Protein AF-A0AAV4G0U5-F1 (afdb_monomer_lite)

Radius of gyration: 27.51 Å; chains: 1; bounding box: 53×71×84 Å

Structure (mmCIF, N/CA/C/O backbone):
data_AF-A0AAV4G0U5-F1
#
_entry.id   AF-A0AAV4G0U5-F1
#
loop_
_atom_site.group_PDB
_atom_site.id
_atom_site.type_symbol
_atom_site.label_atom_id
_atom_site.label_alt_id
_atom_site.label_comp_id
_atom_site.label_asym_id
_atom_site.label_entity_id
_atom_site.label_seq_id
_atom_site.pdbx_PDB_ins_code
_atom_site.Cartn_x
_atom_site.Cartn_y
_atom_site.Cartn_z
_atom_site.occupancy
_atom_site.B_iso_or_equiv
_atom_site.auth_seq_id
_atom_site.auth_comp_id
_atom_site.auth_asym_id
_atom_site.auth_atom_id
_atom_site.pdbx_PDB_model_num
ATOM 1 N N . MET A 1 1 ? -11.265 5.517 -1.553 1.00 42.81 1 MET A N 1
ATOM 2 C CA . MET A 1 1 ? -10.271 5.083 -0.559 1.00 42.81 1 MET A CA 1
ATOM 3 C C . MET A 1 1 ? -9.958 3.634 -0.878 1.00 42.81 1 MET A C 1
ATOM 5 O O . MET A 1 1 ? -10.904 2.900 -1.140 1.00 42.81 1 MET A O 1
ATOM 9 N N . SER A 1 2 ? -8.689 3.266 -1.024 1.00 31.44 2 SER A N 1
ATOM 10 C CA . SER A 1 2 ? -8.289 1.910 -1.416 1.00 31.44 2 SER A CA 1
ATOM 11 C C . SER A 1 2 ? -7.255 1.385 -0.440 1.00 31.44 2 SER A C 1
ATOM 13 O O . SER A 1 2 ? -6.374 2.123 -0.008 1.00 31.44 2 SER A O 1
ATOM 15 N N . THR A 1 3 ? -7.351 0.108 -0.119 1.00 34.09 3 THR A N 1
ATOM 16 C CA . THR A 1 3 ? -6.258 -0.637 0.492 1.00 34.09 3 THR A CA 1
ATOM 17 C C . THR A 1 3 ? -5.399 -1.199 -0.643 1.00 34.09 3 THR A C 1
ATOM 19 O O . THR A 1 3 ? -5.941 -1.649 -1.656 1.00 34.09 3 THR A O 1
ATOM 22 N N . ALA A 1 4 ? -4.076 -1.091 -0.535 1.00 35.78 4 ALA A N 1
ATOM 23 C CA . ALA A 1 4 ? -3.143 -1.605 -1.532 1.00 35.78 4 ALA A CA 1
ATOM 24 C C . ALA A 1 4 ? -1.969 -2.281 -0.815 1.00 35.78 4 ALA A C 1
ATOM 26 O O . ALA A 1 4 ? -1.177 -1.633 -0.143 1.00 35.78 4 ALA A O 1
ATOM 27 N N . ALA A 1 5 ? -1.845 -3.597 -0.949 1.00 40.69 5 ALA A N 1
ATOM 28 C CA . ALA A 1 5 ? -0.565 -4.239 -0.684 1.00 40.69 5 ALA A CA 1
ATOM 29 C C . ALA A 1 5 ? 0.317 -3.976 -1.910 1.00 40.69 5 ALA A C 1
ATOM 31 O O . ALA A 1 5 ? -0.002 -4.444 -3.005 1.00 40.69 5 ALA A O 1
ATOM 32 N N . ASP A 1 6 ? 1.368 -3.176 -1.742 1.00 42.84 6 ASP A N 1
ATOM 33 C CA . ASP A 1 6 ? 2.279 -2.823 -2.827 1.00 42.84 6 ASP A CA 1
ATOM 34 C C . ASP A 1 6 ? 3.490 -3.759 -2.786 1.00 42.84 6 ASP A C 1
ATOM 36 O O . ASP A 1 6 ? 4.294 -3.745 -1.849 1.00 42.84 6 ASP A O 1
ATOM 40 N N . ILE A 1 7 ? 3.601 -4.580 -3.835 1.00 45.31 7 ILE A N 1
ATOM 41 C CA . ILE A 1 7 ? 4.724 -5.483 -4.082 1.00 45.31 7 ILE A CA 1
ATOM 42 C C . ILE A 1 7 ? 5.525 -4.916 -5.241 1.00 45.31 7 ILE A C 1
ATOM 44 O O . ILE A 1 7 ? 5.054 -4.895 -6.383 1.00 45.31 7 ILE A O 1
ATOM 48 N N . THR A 1 8 ? 6.746 -4.461 -4.974 1.00 38.09 8 THR A N 1
ATOM 49 C CA . THR A 1 8 ? 7.601 -3.919 -6.029 1.00 38.09 8 THR A CA 1
ATOM 50 C C . THR A 1 8 ? 8.912 -4.660 -6.128 1.00 38.09 8 THR A C 1
ATOM 52 O O . THR A 1 8 ? 9.577 -4.936 -5.142 1.00 38.09 8 THR A O 1
ATOM 55 N N . ARG A 1 9 ? 9.296 -4.956 -7.368 1.00 35.91 9 ARG A N 1
ATOM 56 C CA . ARG A 1 9 ? 10.608 -5.484 -7.717 1.00 35.91 9 ARG A CA 1
ATOM 57 C C . ARG A 1 9 ? 11.445 -4.329 -8.255 1.00 35.91 9 ARG A C 1
ATOM 59 O O . ARG A 1 9 ? 11.431 -4.089 -9.464 1.00 35.91 9 ARG A O 1
ATOM 66 N N . ASN A 1 10 ? 12.127 -3.589 -7.385 1.00 36.59 10 ASN A N 1
ATOM 67 C CA . ASN A 1 10 ? 13.009 -2.498 -7.794 1.00 36.59 10 ASN A CA 1
ATOM 68 C C . ASN A 1 10 ? 14.496 -2.835 -7.580 1.00 36.59 10 ASN A C 1
ATOM 70 O O . ASN A 1 10 ? 14.813 -3.790 -6.882 1.00 36.59 10 ASN A O 1
ATOM 74 N N . LEU A 1 11 ? 15.404 -2.090 -8.228 1.00 36.09 11 LEU A N 1
ATOM 75 C CA . LEU A 1 11 ? 16.869 -2.111 -7.994 1.00 36.09 11 LEU A CA 1
ATOM 76 C C . LEU A 1 11 ? 17.408 -0.743 -7.501 1.00 36.09 11 LEU A C 1
ATOM 78 O O . LEU A 1 11 ? 18.620 -0.555 -7.416 1.00 36.09 11 LEU A O 1
ATOM 82 N N . GLY A 1 12 ? 16.513 0.207 -7.195 1.00 34.69 12 GLY A N 1
ATOM 83 C CA . GLY A 1 12 ? 16.823 1.535 -6.644 1.00 34.69 12 GLY A CA 1
ATOM 84 C C . GLY A 1 12 ? 16.446 1.672 -5.157 1.00 34.69 12 GLY A C 1
ATOM 85 O O . GLY A 1 12 ? 15.794 0.793 -4.618 1.00 34.69 12 GLY A O 1
ATOM 86 N N . PRO A 1 13 ? 16.775 2.784 -4.477 1.00 35.09 13 PRO A N 1
ATOM 87 C CA . PRO A 1 13 ? 16.659 2.933 -3.012 1.00 35.09 13 PRO A CA 1
ATOM 88 C C . PRO A 1 13 ? 15.228 2.904 -2.428 1.00 35.09 13 PRO A C 1
ATOM 90 O O . PRO A 1 13 ? 15.055 3.146 -1.243 1.00 35.09 13 PRO A O 1
ATOM 93 N N . ILE A 1 14 ? 14.202 2.671 -3.248 1.00 40.31 14 ILE A N 1
ATOM 94 C CA . ILE A 1 14 ? 12.794 2.545 -2.852 1.00 40.31 14 ILE A CA 1
ATOM 95 C C . ILE A 1 14 ? 12.252 1.302 -3.565 1.00 40.31 14 ILE A C 1
ATOM 97 O O . ILE A 1 14 ? 12.341 1.239 -4.795 1.00 40.31 14 ILE A O 1
ATOM 101 N N . GLY A 1 15 ? 11.698 0.327 -2.837 1.00 43.72 15 GLY A N 1
ATOM 102 C CA . GLY A 1 15 ? 11.087 -0.867 -3.441 1.00 43.72 15 GLY A CA 1
ATOM 103 C C . GLY A 1 15 ? 12.075 -1.962 -3.865 1.00 43.72 15 GLY A C 1
ATOM 104 O O . GLY A 1 15 ? 11.713 -2.854 -4.634 1.00 43.72 15 GLY A O 1
ATOM 105 N N . VAL A 1 16 ? 13.340 -1.871 -3.443 1.00 48.66 16 VAL A N 1
ATOM 106 C CA . VAL A 1 16 ? 14.269 -3.013 -3.423 1.00 48.66 16 VAL A CA 1
ATOM 107 C C . VAL A 1 16 ? 13.995 -3.734 -2.136 1.00 48.66 16 VAL A C 1
ATOM 109 O O . VAL A 1 16 ? 14.073 -3.092 -1.097 1.00 48.66 16 VAL A O 1
ATOM 112 N N . GLU A 1 17 ? 13.683 -5.025 -2.198 1.00 50.28 17 GLU A N 1
ATOM 113 C CA . GLU A 1 17 ? 13.512 -5.836 -0.990 1.00 50.28 17 GLU A CA 1
ATOM 114 C C . GLU A 1 17 ? 12.312 -5.391 -0.113 1.00 50.28 17 GLU A C 1
ATOM 116 O O . GLU A 1 17 ? 11.808 -6.153 0.691 1.00 50.28 17 GLU A O 1
ATOM 121 N N . ASP A 1 18 ? 11.699 -4.238 -0.348 1.00 51.34 18 ASP A N 1
ATOM 122 C CA . ASP A 1 18 ? 10.490 -3.840 0.353 1.00 51.34 18 ASP A CA 1
ATOM 123 C C . ASP A 1 18 ? 9.251 -4.487 -0.259 1.00 51.34 18 ASP A C 1
ATOM 125 O O . ASP A 1 18 ? 8.865 -4.208 -1.400 1.00 51.34 18 ASP A O 1
ATOM 129 N N . VAL A 1 19 ? 8.567 -5.286 0.554 1.00 59.19 19 VAL A N 1
ATOM 130 C CA . VAL A 1 19 ? 7.144 -5.528 0.363 1.00 59.19 19 VAL A CA 1
ATOM 131 C C . VAL A 1 19 ? 6.399 -4.932 1.530 1.00 59.19 19 VAL A C 1
ATOM 133 O O . VAL A 1 19 ? 6.753 -5.171 2.685 1.00 59.19 19 VAL A O 1
ATOM 136 N N . SER A 1 20 ? 5.397 -4.117 1.212 1.00 60.75 20 SER A N 1
ATOM 137 C CA . SER A 1 20 ? 4.679 -3.350 2.215 1.00 60.75 20 SER A CA 1
ATOM 138 C C . SER A 1 20 ? 3.181 -3.536 2.121 1.00 60.75 20 SER A C 1
ATOM 140 O O . SER A 1 20 ? 2.594 -3.483 1.038 1.00 60.75 20 SER A O 1
ATOM 142 N N . SER A 1 21 ? 2.552 -3.698 3.279 1.00 62.31 21 SER A N 1
ATOM 143 C CA . SER A 1 21 ? 1.114 -3.500 3.379 1.00 62.31 21 SER A CA 1
ATOM 144 C C . SER A 1 21 ? 0.849 -2.010 3.520 1.00 62.31 21 SER A C 1
ATOM 146 O O . SER A 1 21 ? 1.333 -1.398 4.472 1.00 62.31 21 SER A O 1
ATOM 148 N N . THR A 1 22 ? 0.122 -1.427 2.566 1.00 67.88 22 THR A N 1
ATOM 149 C CA . THR A 1 22 ? -0.175 0.003 2.554 1.00 67.88 22 THR A CA 1
ATOM 150 C C . THR A 1 22 ? -1.682 0.252 2.604 1.00 67.88 22 THR A C 1
ATOM 152 O O . THR A 1 22 ? -2.487 -0.283 1.836 1.00 67.88 22 THR A O 1
ATOM 155 N N . LEU A 1 23 ? -2.102 1.115 3.520 1.00 74.25 23 LEU A N 1
ATOM 156 C CA . LEU A 1 23 ? -3.467 1.636 3.539 1.00 74.25 23 LEU A CA 1
ATOM 157 C C . LEU A 1 23 ? -3.444 3.087 3.051 1.00 74.25 23 LEU A C 1
ATOM 159 O O . LEU A 1 23 ? -2.641 3.889 3.504 1.00 74.25 23 LEU A O 1
ATOM 163 N N . HIS A 1 24 ? -4.311 3.451 2.110 1.00 79.00 24 HIS A N 1
ATOM 164 C CA . HIS A 1 24 ? -4.382 4.832 1.628 1.00 79.00 24 HIS A CA 1
ATOM 165 C C . HIS A 1 24 ? -5.612 5.512 2.210 1.00 79.00 24 HIS A C 1
ATOM 167 O O . HIS A 1 24 ? -6.746 5.096 1.941 1.00 79.00 24 HIS A O 1
ATOM 173 N N . TRP A 1 25 ? -5.406 6.585 2.971 1.00 86.31 25 TRP A N 1
ATOM 174 C CA . TRP A 1 25 ? -6.494 7.384 3.522 1.00 86.31 25 TRP A CA 1
ATOM 175 C C . TRP A 1 25 ? -6.164 8.875 3.497 1.00 86.31 25 TRP A C 1
ATOM 177 O O . TRP A 1 25 ? -5.021 9.309 3.587 1.00 86.31 25 TRP A O 1
ATOM 187 N N . GLY A 1 26 ? -7.214 9.669 3.357 1.00 86.88 26 GLY A N 1
ATOM 188 C CA . GLY A 1 26 ? -7.166 11.116 3.284 1.00 86.88 26 GLY A CA 1
ATOM 189 C C . GLY A 1 26 ? -8.449 11.641 2.648 1.00 86.88 26 GLY A C 1
ATOM 190 O O . GLY A 1 26 ? -9.157 10.885 1.973 1.00 86.88 26 GLY A O 1
ATOM 191 N N . PRO A 1 27 ? -8.790 12.918 2.864 1.00 86.25 27 PRO A N 1
ATOM 192 C CA . PRO A 1 27 ? -9.997 13.511 2.291 1.00 86.25 27 PRO A CA 1
ATOM 193 C C . PRO A 1 27 ? -9.904 13.680 0.762 1.00 86.25 27 PRO A C 1
ATOM 195 O O . PRO A 1 27 ? -10.928 13.783 0.091 1.00 86.25 27 PRO A O 1
ATOM 198 N N . GLU A 1 28 ? -8.691 13.685 0.198 1.00 85.25 28 GLU A N 1
ATOM 199 C CA . GLU A 1 28 ? -8.419 13.784 -1.239 1.00 85.25 28 GLU A CA 1
ATOM 200 C C . GLU A 1 28 ? -7.085 13.113 -1.603 1.00 85.25 28 GLU A C 1
ATOM 202 O O . GLU A 1 28 ? -6.233 12.898 -0.744 1.00 85.25 28 GLU A O 1
ATOM 207 N N . SER A 1 29 ? -6.869 12.820 -2.890 1.00 76.69 29 SER A N 1
ATOM 208 C CA . SER A 1 29 ? -5.678 12.093 -3.363 1.00 76.69 29 SER A CA 1
ATOM 209 C C . SER A 1 29 ? -4.349 12.803 -3.079 1.00 76.69 29 SER A C 1
ATOM 211 O O . SER A 1 29 ? -3.331 12.148 -2.914 1.00 76.69 29 SER A O 1
ATOM 213 N N . SER A 1 30 ? -4.331 14.138 -3.033 1.00 80.75 30 SER A N 1
ATOM 214 C CA . SER A 1 30 ? -3.147 14.941 -2.676 1.00 80.75 30 SER A CA 1
ATOM 215 C C . SER A 1 30 ? -2.840 14.948 -1.180 1.00 80.75 30 SER A C 1
ATOM 217 O O . SER A 1 30 ? -1.783 15.425 -0.776 1.00 80.75 30 SER A O 1
ATOM 219 N N . GLN A 1 31 ? -3.770 14.465 -0.362 1.00 85.12 31 GLN A N 1
ATOM 220 C CA . GLN A 1 31 ? -3.656 14.405 1.090 1.00 85.12 31 GLN A CA 1
ATOM 221 C C . GLN A 1 31 ? -3.641 12.967 1.587 1.00 85.12 31 GLN A C 1
ATOM 223 O O . GLN A 1 31 ? -3.937 12.718 2.752 1.00 85.12 31 GLN A O 1
ATOM 228 N N . ASP A 1 32 ? -3.297 12.035 0.710 1.00 83.12 32 ASP A N 1
ATOM 229 C CA . ASP A 1 32 ? -3.058 10.665 1.102 1.00 83.12 32 ASP A CA 1
ATOM 230 C C . ASP A 1 32 ? -1.990 10.595 2.208 1.00 83.12 32 ASP A C 1
ATOM 232 O O . ASP A 1 32 ? -1.098 11.450 2.312 1.00 83.12 32 ASP A O 1
ATOM 236 N N . ARG A 1 33 ? -2.141 9.616 3.090 1.00 84.69 33 ARG A N 1
ATOM 237 C CA . ARG A 1 33 ? -1.306 9.414 4.274 1.00 84.69 33 ARG A CA 1
ATOM 238 C C . ARG A 1 33 ? -0.681 8.038 4.337 1.00 84.69 33 ARG A C 1
ATOM 240 O O . ARG A 1 33 ? -0.216 7.653 5.401 1.00 84.69 33 ARG A O 1
ATOM 247 N N . TYR A 1 34 ? -0.589 7.362 3.198 1.00 78.31 34 TYR A N 1
ATOM 248 C CA . TYR A 1 34 ? 0.012 6.040 3.057 1.00 78.31 34 TYR A CA 1
ATOM 249 C C . TYR A 1 34 ? 1.302 5.829 3.881 1.00 78.31 34 TYR A C 1
ATOM 251 O O . TYR A 1 34 ? 1.473 4.771 4.474 1.00 78.31 34 TYR A O 1
ATOM 259 N N . ASP A 1 35 ? 2.159 6.851 4.016 1.00 77.44 35 ASP A N 1
ATOM 260 C CA . ASP A 1 35 ? 3.380 6.803 4.832 1.00 77.44 35 ASP A CA 1
ATOM 261 C C . ASP A 1 35 ? 3.175 6.463 6.324 1.00 77.44 35 ASP A C 1
ATOM 263 O O . ASP A 1 35 ? 4.108 5.945 6.927 1.00 77.44 35 ASP A O 1
ATOM 267 N N . LEU A 1 36 ? 2.007 6.724 6.938 1.00 80.62 36 LEU A N 1
ATOM 268 C CA . LEU A 1 36 ? 1.740 6.331 8.343 1.00 80.62 36 LEU A CA 1
ATOM 269 C C . LEU A 1 36 ? 0.985 5.005 8.474 1.00 80.62 36 LEU A C 1
ATOM 271 O O . LEU A 1 36 ? 0.661 4.587 9.584 1.00 80.62 36 LEU A O 1
ATOM 275 N N . THR A 1 37 ? 0.690 4.347 7.360 1.00 73.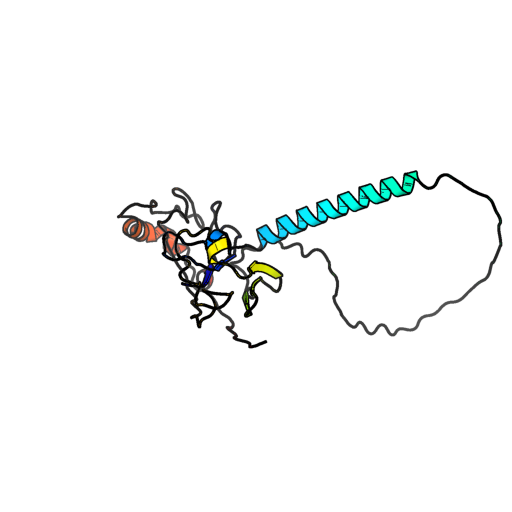81 37 THR A N 1
ATOM 276 C CA . THR A 1 37 ? 0.117 2.998 7.343 1.00 73.81 37 THR A CA 1
ATOM 277 C C . THR A 1 37 ? 0.795 2.160 6.276 1.00 73.81 37 THR A C 1
ATOM 279 O O . THR A 1 37 ? 0.129 1.452 5.521 1.00 73.81 37 THR A O 1
ATOM 282 N N . ARG A 1 38 ? 2.119 2.284 6.204 1.00 73.69 38 ARG A N 1
ATOM 283 C CA . ARG A 1 38 ? 2.992 1.390 5.459 1.00 73.69 38 ARG A CA 1
ATOM 284 C C . ARG A 1 38 ? 4.037 0.831 6.410 1.00 73.69 38 ARG A C 1
ATOM 286 O O . ARG A 1 38 ? 4.543 1.557 7.263 1.00 73.69 38 ARG A O 1
ATOM 293 N N . ALA A 1 39 ? 4.392 -0.424 6.217 1.00 70.50 39 ALA A N 1
ATOM 294 C CA . ALA A 1 39 ? 5.553 -1.046 6.838 1.00 70.50 39 ALA A CA 1
ATOM 295 C C . ALA A 1 39 ? 6.088 -2.118 5.897 1.00 70.50 39 ALA A C 1
ATOM 297 O O . ALA A 1 39 ? 5.306 -2.677 5.127 1.00 70.50 39 ALA A O 1
ATOM 298 N N . SER A 1 40 ? 7.388 -2.393 5.949 1.00 71.56 40 SER A N 1
ATOM 299 C CA . SER A 1 40 ? 7.996 -3.547 5.288 1.00 71.56 40 SER A CA 1
ATOM 300 C C . SER A 1 40 ? 8.641 -4.445 6.335 1.00 71.56 40 SER A C 1
ATOM 302 O O . SER A 1 40 ? 9.085 -3.973 7.380 1.00 71.56 40 SER A O 1
ATOM 304 N N . ARG A 1 41 ? 8.689 -5.747 6.056 1.00 68.62 41 ARG A N 1
ATOM 305 C CA . ARG A 1 41 ? 9.272 -6.724 6.984 1.00 68.62 41 ARG A CA 1
ATOM 306 C C . ARG A 1 41 ? 10.758 -6.480 7.252 1.00 68.62 41 ARG A C 1
ATOM 308 O O . ARG A 1 41 ? 11.188 -6.672 8.374 1.00 68.62 41 ARG A O 1
ATOM 315 N N . TYR A 1 42 ? 11.540 -5.998 6.283 1.00 67.00 42 TYR A N 1
ATOM 316 C CA . TYR A 1 42 ? 12.953 -5.694 6.557 1.00 67.00 42 TYR A CA 1
ATOM 317 C C . TYR A 1 42 ? 13.130 -4.549 7.558 1.00 67.00 42 TYR A C 1
ATOM 319 O O . TYR A 1 42 ? 13.991 -4.642 8.422 1.00 67.00 42 TYR A O 1
ATOM 327 N N . VAL A 1 43 ? 12.271 -3.525 7.513 1.00 64.12 43 VAL A N 1
ATOM 328 C CA . VAL A 1 43 ? 12.292 -2.447 8.515 1.00 64.12 43 VAL A CA 1
ATOM 329 C C . VAL A 1 43 ? 11.825 -2.949 9.886 1.00 64.12 43 VAL A C 1
ATOM 331 O O . VAL A 1 43 ? 12.336 -2.490 10.902 1.00 64.12 43 VAL A O 1
ATOM 334 N N . ALA A 1 44 ? 10.863 -3.876 9.941 1.00 59.56 44 ALA A N 1
ATOM 335 C CA . ALA A 1 44 ? 10.437 -4.480 11.206 1.00 59.56 44 ALA A CA 1
ATOM 336 C C . ALA A 1 44 ? 11.595 -5.242 11.879 1.00 59.56 44 ALA A C 1
ATOM 338 O O . ALA A 1 44 ? 11.885 -4.984 13.043 1.00 59.56 44 ALA A O 1
ATOM 339 N N . LEU A 1 45 ? 12.321 -6.064 11.113 1.00 60.28 45 LEU A N 1
ATOM 340 C CA . LEU A 1 45 ? 13.465 -6.839 11.602 1.00 60.28 45 LEU A CA 1
ATOM 341 C C . LEU A 1 45 ? 14.637 -5.966 12.072 1.00 60.28 45 LEU A C 1
ATOM 343 O O . LEU A 1 45 ? 15.219 -6.260 13.109 1.00 60.28 45 LEU A O 1
ATOM 347 N N . GLU A 1 46 ? 14.975 -4.890 11.348 1.00 61.00 46 GLU A N 1
ATOM 348 C CA . GLU A 1 46 ? 16.026 -3.954 11.787 1.00 61.00 46 GLU A CA 1
ATOM 349 C C . GLU A 1 46 ? 15.683 -3.328 13.150 1.00 61.00 46 GLU A C 1
ATOM 351 O O . GLU A 1 46 ? 16.541 -3.244 14.025 1.00 61.00 46 GLU A O 1
ATOM 356 N N . ASN A 1 47 ? 14.418 -2.948 13.365 1.00 61.25 47 ASN A N 1
ATOM 357 C CA . ASN A 1 47 ? 13.980 -2.389 14.647 1.00 61.25 47 ASN A CA 1
ATOM 358 C C . ASN A 1 47 ? 13.960 -3.440 15.772 1.00 61.25 47 ASN A C 1
ATOM 360 O O . ASN A 1 47 ? 14.236 -3.098 16.919 1.00 61.25 47 ASN A O 1
ATOM 364 N N . GLU A 1 48 ? 13.614 -4.695 15.472 1.00 63.69 48 GLU A N 1
ATOM 365 C CA . GLU A 1 48 ? 13.650 -5.794 16.446 1.00 63.69 48 GLU A CA 1
ATOM 366 C C . GLU A 1 48 ? 15.084 -6.164 16.839 1.00 63.69 48 GLU A C 1
ATOM 368 O O . GLU A 1 48 ? 15.350 -6.368 18.020 1.00 63.69 48 GLU A O 1
ATOM 373 N N . GLU A 1 49 ? 16.021 -6.193 15.886 1.00 62.88 49 GLU A N 1
ATOM 374 C CA . GLU A 1 49 ? 17.443 -6.429 16.159 1.00 62.88 49 GLU A CA 1
ATOM 375 C C . GLU A 1 49 ? 18.044 -5.288 16.995 1.00 62.88 49 GLU A C 1
ATOM 377 O O . GLU A 1 49 ? 18.752 -5.552 17.966 1.00 62.88 49 GLU A O 1
ATOM 382 N N . GLU A 1 50 ? 17.709 -4.027 16.691 1.00 62.41 50 GLU A N 1
ATOM 383 C CA . GLU A 1 50 ? 18.105 -2.876 17.516 1.00 62.41 50 GLU A CA 1
ATOM 384 C C . GLU A 1 50 ? 17.497 -2.935 18.927 1.00 62.41 50 GLU A C 1
ATOM 386 O O . GLU A 1 50 ? 18.191 -2.650 19.904 1.00 62.41 50 GLU A O 1
ATOM 391 N N . ALA A 1 51 ? 16.225 -3.324 19.059 1.00 64.44 51 ALA A N 1
ATOM 392 C CA . ALA A 1 51 ? 15.563 -3.448 20.356 1.00 64.44 51 ALA A CA 1
ATOM 393 C C . ALA A 1 51 ? 16.126 -4.608 21.193 1.00 64.44 51 ALA A C 1
ATOM 395 O O . ALA A 1 51 ? 16.342 -4.442 22.391 1.00 64.44 51 ALA A O 1
ATOM 396 N N . ALA A 1 52 ? 16.406 -5.758 20.574 1.00 68.06 52 ALA A N 1
ATOM 397 C CA . ALA A 1 52 ? 17.023 -6.903 21.238 1.00 68.06 52 ALA A CA 1
ATOM 398 C C . ALA A 1 52 ? 18.471 -6.605 21.652 1.00 68.06 52 ALA A C 1
ATOM 400 O O . ALA A 1 52 ? 18.875 -6.961 22.755 1.00 68.06 52 ALA A O 1
ATOM 401 N N . ALA A 1 53 ? 19.238 -5.904 20.810 1.00 68.69 53 ALA A N 1
ATOM 402 C CA . ALA A 1 53 ? 20.584 -5.454 21.157 1.00 68.69 53 ALA A CA 1
ATOM 403 C C . ALA A 1 53 ? 20.578 -4.438 22.311 1.00 68.69 53 ALA A C 1
ATOM 405 O O . ALA A 1 53 ? 21.477 -4.466 23.146 1.00 68.69 53 ALA A O 1
ATOM 406 N N . ALA A 1 54 ? 19.574 -3.559 22.375 1.00 67.62 54 ALA A N 1
ATOM 407 C CA . ALA A 1 54 ? 19.407 -2.635 23.493 1.00 67.62 54 ALA A CA 1
ATOM 408 C C . ALA A 1 54 ? 19.025 -3.363 24.793 1.00 67.62 54 ALA A C 1
ATOM 410 O O . ALA A 1 54 ? 19.600 -3.064 25.830 1.00 67.62 54 ALA A O 1
ATOM 411 N N . ALA A 1 55 ? 18.112 -4.338 24.731 1.00 70.50 55 ALA A N 1
ATOM 412 C CA . ALA A 1 55 ? 17.711 -5.129 25.895 1.00 70.50 55 ALA A CA 1
ATOM 413 C C . ALA A 1 55 ? 18.861 -5.994 26.439 1.00 70.50 55 ALA A C 1
ATOM 415 O O . ALA A 1 55 ? 19.080 -6.024 27.642 1.00 70.50 55 ALA A O 1
ATOM 416 N N . ALA A 1 56 ? 19.643 -6.632 25.562 1.00 72.12 56 ALA A N 1
ATOM 417 C CA . ALA A 1 56 ? 20.817 -7.407 25.971 1.00 72.12 56 ALA A CA 1
ATOM 418 C C . ALA A 1 56 ? 21.910 -6.530 26.609 1.00 72.12 56 ALA A C 1
ATOM 420 O O . ALA A 1 56 ? 22.609 -6.979 27.508 1.00 72.12 56 ALA A O 1
ATOM 421 N N . ALA A 1 57 ? 22.053 -5.277 26.164 1.00 69.75 57 ALA A N 1
ATOM 422 C CA . ALA A 1 57 ? 22.981 -4.332 26.781 1.00 69.75 57 ALA A CA 1
ATOM 423 C C . ALA A 1 57 ? 22.509 -3.854 28.167 1.00 69.75 57 ALA A C 1
ATOM 425 O O . ALA A 1 57 ? 23.348 -3.580 29.016 1.00 69.75 57 ALA A O 1
ATOM 426 N N . GLU A 1 58 ? 21.194 -3.753 28.398 1.00 70.69 58 GLU A N 1
ATOM 427 C CA . GLU A 1 58 ? 20.643 -3.473 29.733 1.00 70.69 58 GLU A CA 1
ATOM 428 C C . GLU A 1 58 ? 20.827 -4.676 30.680 1.00 70.69 58 GLU A C 1
ATOM 430 O O . GLU A 1 58 ? 21.201 -4.469 31.828 1.00 70.69 58 GLU A O 1
ATOM 435 N N . GLU A 1 59 ? 20.653 -5.918 30.205 1.00 68.88 59 GLU A N 1
ATOM 436 C CA . GLU A 1 59 ? 20.923 -7.125 31.012 1.00 68.88 59 GLU A CA 1
ATOM 437 C C . GLU A 1 59 ? 22.415 -7.271 31.379 1.00 68.88 59 GLU A C 1
ATOM 439 O O . GLU A 1 59 ? 22.719 -7.600 32.521 1.00 68.88 59 GLU A O 1
ATOM 444 N N . GLU A 1 60 ? 23.356 -6.971 30.468 1.00 67.06 60 GLU A N 1
ATOM 445 C CA . GLU A 1 60 ? 24.798 -6.972 30.795 1.00 67.06 60 GLU A CA 1
ATOM 446 C C . GLU A 1 60 ? 25.173 -5.882 31.824 1.00 67.06 60 GLU A C 1
ATOM 448 O O . GLU A 1 60 ? 26.039 -6.118 32.665 1.00 67.06 60 GLU A O 1
ATOM 453 N N . GLU A 1 61 ? 24.532 -4.703 31.802 1.00 60.62 61 GLU A N 1
ATOM 454 C CA . GLU A 1 61 ? 24.753 -3.669 32.830 1.00 60.62 61 GLU A CA 1
ATOM 455 C C . GLU A 1 61 ? 24.162 -4.072 34.196 1.00 60.62 61 GLU A C 1
ATOM 457 O O . GLU A 1 61 ? 24.773 -3.776 35.221 1.00 60.62 61 GLU A O 1
ATOM 462 N N . GLU A 1 62 ? 23.019 -4.770 34.237 1.00 59.41 62 GLU A N 1
ATOM 463 C CA . GLU A 1 62 ? 22.446 -5.285 35.493 1.00 59.41 62 GLU A CA 1
ATOM 464 C C . GLU A 1 62 ? 23.285 -6.438 36.086 1.00 59.41 62 GLU A C 1
ATOM 466 O O . GLU A 1 62 ? 23.493 -6.464 37.299 1.00 59.41 62 GLU A O 1
ATOM 471 N N . GLU A 1 63 ? 23.842 -7.340 35.266 1.00 57.78 63 GLU A N 1
ATOM 472 C CA . GLU A 1 63 ? 24.753 -8.398 35.744 1.00 57.78 63 GLU A CA 1
ATOM 473 C C . GLU A 1 63 ? 26.092 -7.833 36.270 1.00 57.78 63 GLU A C 1
ATOM 475 O O . GLU A 1 63 ? 26.611 -8.323 37.274 1.00 57.78 63 GLU A O 1
ATOM 480 N N . GLU A 1 64 ? 26.641 -6.771 35.659 1.00 56.59 64 GLU A N 1
ATOM 481 C CA . GLU A 1 64 ? 27.841 -6.090 36.180 1.00 56.59 64 GLU A CA 1
ATOM 482 C C . GLU A 1 64 ? 27.574 -5.320 37.492 1.00 56.59 64 GLU A C 1
ATOM 484 O O . GLU A 1 64 ? 28.489 -5.171 38.306 1.00 56.59 64 GLU A O 1
ATOM 489 N N . GLU A 1 65 ? 26.345 -4.843 37.733 1.00 55.69 65 GLU A N 1
ATOM 490 C CA . GLU A 1 65 ? 25.962 -4.214 39.008 1.00 55.69 65 GLU A CA 1
ATOM 491 C C . GLU A 1 65 ? 25.694 -5.246 40.123 1.00 55.69 65 GLU A C 1
ATOM 493 O O . GLU A 1 65 ? 26.000 -4.959 41.283 1.00 55.69 65 GLU A O 1
ATOM 498 N N . GLU A 1 66 ? 25.198 -6.449 39.804 1.00 52.31 66 GLU A N 1
ATOM 499 C CA . GLU A 1 66 ? 25.030 -7.532 40.790 1.00 52.31 66 GLU A CA 1
ATOM 500 C C . GLU A 1 66 ? 26.369 -8.186 41.200 1.00 52.31 66 GLU A C 1
ATOM 502 O O . GLU A 1 66 ? 26.527 -8.556 42.364 1.00 52.31 66 GLU A O 1
ATOM 507 N N . GLU A 1 67 ? 27.382 -8.247 40.321 1.00 52.31 67 GLU A N 1
ATOM 508 C CA . GLU A 1 67 ? 28.726 -8.736 40.700 1.00 52.31 67 GLU A CA 1
ATOM 509 C C . GLU A 1 67 ? 29.516 -7.768 41.616 1.00 52.31 67 GLU A C 1
ATOM 511 O O . GLU A 1 67 ? 30.505 -8.175 42.231 1.00 52.31 67 GLU A O 1
ATOM 516 N N . GLU A 1 68 ? 29.094 -6.505 41.762 1.00 52.72 68 GLU A N 1
ATOM 517 C CA . GLU A 1 68 ? 29.710 -5.533 42.688 1.00 52.72 68 GLU A CA 1
ATOM 518 C C . GLU A 1 68 ? 29.027 -5.491 44.080 1.00 52.72 68 GLU A C 1
ATOM 520 O O . GLU A 1 68 ? 29.510 -4.774 44.964 1.00 52.72 68 GLU A O 1
ATOM 525 N N . GLU A 1 69 ? 27.948 -6.257 44.320 1.00 50.84 69 GLU A N 1
ATOM 526 C CA . GLU A 1 69 ? 27.263 -6.325 45.631 1.00 50.84 69 GLU A CA 1
ATOM 527 C C . GLU A 1 69 ? 27.532 -7.607 46.456 1.00 50.84 69 GLU A C 1
ATOM 529 O O . GLU A 1 69 ? 27.186 -7.637 47.640 1.00 50.84 69 GLU A O 1
ATOM 534 N N . ASP A 1 70 ? 28.241 -8.608 45.921 1.00 47.97 70 ASP A N 1
ATOM 535 C CA . ASP A 1 70 ? 28.553 -9.870 46.621 1.00 47.97 70 ASP A CA 1
ATOM 536 C C . ASP A 1 70 ? 29.983 -9.909 47.202 1.00 47.97 70 ASP A C 1
ATOM 538 O O . ASP A 1 70 ? 30.795 -10.786 46.911 1.00 47.97 70 ASP A O 1
ATOM 542 N N . ASP A 1 71 ? 30.292 -8.962 48.086 1.00 53.72 71 ASP A N 1
ATOM 543 C CA . ASP A 1 71 ? 31.462 -9.016 48.972 1.00 53.72 71 ASP A CA 1
ATOM 544 C C . ASP A 1 71 ? 30.998 -8.705 50.405 1.00 53.72 71 ASP A C 1
ATOM 546 O O . ASP A 1 71 ? 31.207 -7.599 50.894 1.00 53.72 71 ASP A O 1
ATOM 550 N N . ASP A 1 72 ? 30.335 -9.654 51.080 1.00 51.84 72 ASP A N 1
ATOM 551 C CA . ASP A 1 72 ? 30.397 -9.798 52.546 1.00 51.84 72 ASP A CA 1
ATOM 552 C C . ASP A 1 72 ? 29.743 -11.115 53.043 1.00 51.84 72 ASP A C 1
ATOM 554 O O . ASP A 1 72 ? 28.590 -11.417 52.741 1.00 51.84 72 ASP A O 1
ATOM 558 N N . ASP A 1 73 ? 30.497 -11.810 53.912 1.00 46.72 73 ASP A N 1
ATOM 559 C CA . ASP A 1 73 ? 30.115 -12.872 54.867 1.00 46.72 73 ASP A CA 1
ATOM 560 C C . ASP A 1 73 ? 29.764 -14.280 54.312 1.00 46.72 73 ASP A C 1
ATOM 562 O O . ASP A 1 73 ? 28.994 -14.439 53.379 1.00 46.72 73 ASP A O 1
ATOM 566 N N . ASP A 1 74 ? 30.149 -15.425 54.881 1.00 48.06 74 ASP A N 1
ATOM 567 C CA . ASP A 1 74 ? 31.066 -15.859 55.940 1.00 48.06 74 ASP A CA 1
ATOM 568 C C . ASP A 1 74 ? 31.008 -17.412 55.932 1.00 48.06 74 ASP A C 1
ATOM 570 O O . ASP A 1 74 ? 29.984 -18.006 55.592 1.00 48.06 74 ASP A O 1
ATOM 574 N N . ASP A 1 75 ? 32.127 -18.031 56.294 1.00 51.69 75 ASP A N 1
ATOM 575 C CA . ASP A 1 75 ? 32.415 -19.408 56.722 1.00 51.69 75 ASP A CA 1
ATOM 576 C C . ASP A 1 75 ? 31.344 -20.540 56.675 1.00 51.69 75 ASP A C 1
ATOM 578 O O . ASP A 1 75 ? 30.309 -20.495 57.341 1.00 51.69 75 ASP A O 1
ATOM 582 N N . GLY A 1 76 ? 31.758 -21.706 56.141 1.00 46.22 76 GLY A N 1
ATOM 583 C CA . GLY A 1 76 ? 31.737 -22.935 56.958 1.00 46.22 76 GLY A CA 1
ATOM 584 C C . GLY A 1 76 ? 31.144 -24.239 56.390 1.00 46.22 76 GLY A C 1
ATOM 585 O O . GLY A 1 76 ? 29.938 -24.358 56.211 1.00 46.22 76 GLY A O 1
ATOM 586 N N . ASP A 1 77 ? 32.031 -25.241 56.335 1.00 45.22 77 ASP A N 1
ATOM 587 C CA . ASP A 1 77 ? 31.852 -26.689 56.566 1.00 45.22 77 ASP A CA 1
ATOM 588 C C . ASP A 1 77 ? 31.285 -27.623 55.469 1.00 45.22 77 ASP A C 1
ATOM 590 O O . ASP A 1 77 ? 30.086 -27.734 55.226 1.00 45.22 77 ASP A O 1
ATOM 594 N N . ASP A 1 78 ? 32.238 -28.361 54.881 1.00 51.06 78 ASP A N 1
ATOM 595 C CA . ASP A 1 78 ? 32.307 -29.815 54.653 1.00 51.06 78 ASP A CA 1
ATOM 596 C C . ASP A 1 78 ? 31.083 -30.674 55.049 1.00 51.06 78 ASP A C 1
ATOM 598 O O . ASP A 1 78 ? 30.701 -30.724 56.218 1.00 51.06 78 ASP A O 1
ATOM 602 N N . ASP A 1 79 ? 30.605 -31.517 54.124 1.00 48.81 79 ASP A N 1
ATOM 603 C CA . ASP A 1 79 ? 30.303 -32.913 54.471 1.00 48.81 79 ASP A CA 1
ATOM 604 C C . ASP A 1 79 ? 30.388 -33.844 53.247 1.00 48.81 79 ASP A C 1
ATOM 606 O O . ASP A 1 79 ? 29.894 -33.548 52.156 1.00 48.81 79 ASP A O 1
ATOM 610 N N . ASP A 1 80 ? 31.059 -34.971 53.476 1.00 52.47 80 ASP A N 1
ATOM 611 C CA . ASP A 1 80 ? 31.373 -36.048 52.540 1.00 52.47 80 ASP A CA 1
ATOM 612 C C . ASP A 1 80 ? 30.141 -36.913 52.200 1.00 52.47 80 ASP A C 1
ATOM 614 O O . ASP A 1 80 ? 29.269 -37.153 53.040 1.00 52.47 80 ASP A O 1
ATOM 618 N N . GLY A 1 81 ? 30.119 -37.494 50.996 1.00 40.16 81 GLY A N 1
ATOM 619 C CA . GLY A 1 81 ? 29.138 -38.515 50.620 1.00 40.16 81 GLY A CA 1
ATOM 620 C C . GLY A 1 81 ? 29.456 -39.207 49.298 1.00 40.16 81 GLY A C 1
ATOM 621 O O . GLY A 1 81 ? 28.933 -38.812 48.259 1.00 40.16 81 GLY A O 1
ATOM 622 N N . ASP A 1 82 ? 30.309 -40.232 49.369 1.00 45.97 82 ASP A N 1
ATOM 623 C CA . ASP A 1 82 ? 30.483 -41.278 48.352 1.00 45.97 82 ASP A CA 1
ATOM 624 C C . ASP A 1 82 ? 29.184 -42.096 48.153 1.00 45.97 82 ASP A C 1
ATOM 626 O O . ASP A 1 82 ? 28.418 -42.279 49.103 1.00 45.97 82 ASP A O 1
ATOM 630 N N . ASP A 1 83 ? 28.969 -42.594 46.928 1.00 46.75 83 ASP A N 1
ATOM 631 C CA . ASP A 1 83 ? 28.692 -44.010 46.585 1.00 46.75 83 ASP A CA 1
ATOM 632 C C . ASP A 1 83 ? 27.813 -44.146 45.314 1.00 46.75 83 ASP A C 1
ATOM 634 O O . ASP A 1 83 ? 26.613 -43.873 45.314 1.00 46.75 83 ASP A O 1
ATOM 638 N N . ASP A 1 84 ? 28.482 -44.588 44.245 1.00 45.28 84 ASP A N 1
ATOM 639 C CA . ASP A 1 84 ? 28.218 -45.797 43.449 1.00 45.28 84 ASP A CA 1
ATOM 640 C C . ASP A 1 84 ? 26.884 -46.035 42.687 1.00 45.28 84 ASP A C 1
ATOM 642 O O . ASP A 1 84 ? 25.814 -46.263 43.251 1.00 45.28 84 ASP A O 1
ATOM 646 N N . ASP A 1 85 ? 27.092 -46.176 41.368 1.00 45.06 85 ASP A N 1
ATOM 647 C CA . ASP A 1 85 ? 26.755 -47.333 40.516 1.00 45.06 85 ASP A CA 1
ATOM 648 C C . ASP A 1 85 ? 25.431 -47.439 39.714 1.00 45.06 85 ASP A C 1
ATOM 650 O O . ASP A 1 85 ? 24.313 -47.334 40.217 1.00 45.06 85 ASP A O 1
ATOM 654 N N . ASP A 1 86 ? 25.679 -47.816 38.447 1.00 44.44 86 ASP A N 1
ATOM 655 C CA . ASP A 1 86 ? 24.940 -48.692 37.523 1.00 44.44 86 ASP A CA 1
ATOM 656 C C . ASP A 1 86 ? 23.801 -48.136 36.636 1.00 44.44 86 ASP A C 1
ATOM 658 O O . ASP A 1 86 ? 22.640 -48.038 37.026 1.00 44.44 86 ASP A O 1
ATOM 662 N N . ASP A 1 87 ? 24.204 -47.820 35.396 1.00 46.19 87 ASP A N 1
ATOM 663 C CA . ASP A 1 87 ? 23.908 -48.534 34.134 1.00 46.19 87 ASP A CA 1
ATOM 664 C C . ASP A 1 87 ? 22.464 -48.908 33.711 1.00 46.19 87 ASP A C 1
ATOM 666 O O . ASP A 1 87 ? 21.646 -49.446 34.455 1.00 46.19 87 ASP A O 1
ATOM 670 N N . ASP A 1 88 ? 22.312 -48.758 32.388 1.00 44.44 88 ASP A N 1
ATOM 671 C CA . ASP A 1 88 ? 21.384 -49.368 31.426 1.00 44.44 88 ASP A CA 1
ATOM 672 C C . ASP A 1 88 ? 19.995 -48.733 31.203 1.00 44.44 88 ASP A C 1
ATOM 674 O O . ASP A 1 88 ? 19.017 -48.984 31.906 1.00 44.44 88 ASP A O 1
ATOM 678 N N . ASP A 1 89 ? 19.956 -47.926 30.132 1.00 49.75 89 ASP A N 1
ATOM 679 C CA . ASP A 1 89 ? 19.172 -48.146 28.905 1.00 49.75 89 ASP A CA 1
ATOM 680 C C . ASP A 1 89 ? 17.775 -48.780 29.057 1.00 49.75 89 ASP A C 1
ATOM 682 O O . ASP A 1 89 ? 17.638 -49.969 29.335 1.00 49.75 89 ASP A O 1
ATOM 686 N N . ASP A 1 90 ? 16.738 -48.010 28.715 1.00 46.50 90 ASP A N 1
ATOM 687 C CA . ASP A 1 90 ? 15.803 -48.419 27.659 1.00 46.50 90 ASP A CA 1
ATOM 688 C C . ASP A 1 90 ? 14.943 -47.223 27.205 1.00 46.50 90 ASP A C 1
ATOM 690 O O . ASP A 1 90 ? 14.201 -46.613 27.978 1.00 46.50 90 ASP A O 1
ATOM 694 N N . ASP A 1 91 ? 15.124 -46.926 25.918 1.00 51.06 91 ASP A N 1
ATOM 695 C CA . ASP A 1 91 ? 14.278 -46.221 24.956 1.00 51.06 91 ASP A CA 1
ATOM 696 C C . ASP A 1 91 ? 12.797 -46.033 25.343 1.00 51.06 91 ASP A C 1
ATOM 698 O O . ASP A 1 91 ? 12.075 -47.009 25.535 1.00 51.06 91 ASP A O 1
ATOM 702 N N . ASP A 1 92 ? 12.335 -44.779 25.321 1.00 46.53 92 ASP A N 1
ATOM 703 C CA . ASP A 1 92 ? 11.008 -44.368 24.825 1.00 46.53 92 ASP A CA 1
ATOM 704 C C . ASP A 1 92 ? 10.994 -42.825 24.674 1.00 46.53 92 ASP A C 1
ATOM 706 O O . ASP A 1 92 ? 10.268 -42.109 25.365 1.00 46.53 92 ASP A O 1
ATOM 710 N N . ASP A 1 93 ? 11.830 -42.300 23.768 1.00 44.25 93 ASP A N 1
ATOM 711 C CA . ASP A 1 93 ? 11.669 -40.938 23.244 1.00 44.25 93 ASP A CA 1
ATOM 712 C C . ASP A 1 93 ? 10.622 -40.979 22.117 1.00 44.25 93 ASP A C 1
ATOM 714 O O . ASP A 1 93 ? 10.921 -41.189 20.938 1.00 44.25 93 ASP A O 1
ATOM 718 N N . ASP A 1 94 ? 9.356 -40.808 22.503 1.00 46.00 94 ASP A N 1
ATOM 719 C CA . ASP A 1 94 ? 8.335 -40.262 21.613 1.00 46.00 94 ASP A CA 1
ATOM 720 C C . ASP A 1 94 ? 8.738 -38.805 21.307 1.00 46.00 94 ASP A C 1
ATOM 722 O O . ASP A 1 94 ? 8.374 -37.874 22.029 1.00 46.00 94 ASP A O 1
ATOM 726 N N . ASP A 1 95 ? 9.522 -38.627 20.238 1.00 43.16 95 ASP A N 1
ATOM 727 C CA . ASP A 1 95 ? 9.772 -37.347 19.569 1.00 43.16 95 ASP A CA 1
ATOM 728 C C . ASP A 1 95 ? 8.438 -36.793 19.022 1.00 43.16 95 ASP A C 1
ATOM 730 O O . ASP A 1 95 ? 8.119 -36.874 17.830 1.00 43.16 95 ASP A O 1
ATOM 734 N N . ASP A 1 96 ? 7.625 -36.224 19.912 1.00 43.47 96 ASP A N 1
ATOM 735 C CA . ASP A 1 96 ? 6.700 -35.157 19.555 1.00 43.47 96 ASP A CA 1
ATOM 736 C C . ASP A 1 96 ? 7.566 -33.963 19.120 1.00 43.47 96 ASP A C 1
ATOM 738 O O . ASP A 1 96 ? 8.052 -33.180 19.937 1.00 43.47 96 ASP A O 1
ATOM 742 N N . ASP A 1 97 ? 7.768 -33.878 17.803 1.00 46.12 97 ASP A N 1
ATOM 743 C CA . ASP A 1 97 ? 8.366 -32.790 17.015 1.00 46.12 97 ASP A CA 1
ATOM 744 C C . ASP A 1 97 ? 7.567 -31.469 17.198 1.00 46.12 97 ASP A C 1
ATOM 746 O O . ASP A 1 97 ? 7.038 -30.868 16.258 1.00 46.12 97 ASP A O 1
ATOM 750 N N . ASP A 1 98 ? 7.433 -31.002 18.439 1.00 43.12 98 ASP A N 1
ATOM 751 C CA . ASP A 1 98 ? 6.992 -29.655 18.783 1.00 43.12 98 ASP A CA 1
ATOM 752 C C . ASP A 1 98 ? 8.233 -28.755 18.630 1.00 43.12 98 ASP A C 1
ATOM 754 O O . ASP A 1 98 ? 8.891 -28.371 19.599 1.00 43.12 98 ASP A O 1
ATOM 758 N N . ASP A 1 99 ? 8.581 -28.462 17.368 1.00 48.50 99 ASP A N 1
ATOM 759 C CA . ASP A 1 99 ? 9.583 -27.472 16.951 1.00 48.50 99 ASP A CA 1
ATOM 760 C C . ASP A 1 99 ? 9.131 -26.062 17.376 1.00 48.50 99 ASP A C 1
ATOM 762 O O . ASP A 1 99 ? 8.761 -25.203 16.577 1.00 48.50 99 ASP A O 1
ATOM 766 N N . ARG A 1 100 ? 9.137 -25.827 18.691 1.00 41.91 100 ARG A N 1
ATOM 767 C CA . ARG A 1 100 ? 9.178 -24.509 19.326 1.00 41.91 100 ARG A CA 1
ATOM 768 C C . ARG A 1 100 ? 10.631 -24.110 19.571 1.00 41.91 100 ARG A C 1
ATOM 770 O O . ARG A 1 100 ? 10.990 -23.621 20.638 1.00 41.91 100 ARG A O 1
ATOM 777 N N . GLY A 1 101 ? 11.483 -24.332 18.573 1.00 32.09 101 GLY A N 1
ATOM 778 C CA . GLY A 1 101 ? 12.785 -23.699 18.496 1.00 32.09 101 GLY A CA 1
ATOM 779 C C . GLY A 1 101 ? 12.624 -22.269 17.997 1.00 32.09 101 GLY A C 1
ATOM 780 O O . GLY A 1 101 ? 12.695 -22.024 16.795 1.00 32.09 101 GLY A O 1
ATOM 781 N N . GLU A 1 102 ? 12.465 -21.314 18.914 1.00 47.31 102 GLU A N 1
ATOM 782 C CA . GLU A 1 102 ? 12.823 -19.911 18.678 1.00 47.31 102 GLU A CA 1
ATOM 783 C C . GLU A 1 102 ? 14.326 -19.848 18.361 1.00 47.31 102 GLU A C 1
ATOM 785 O O . GLU A 1 102 ? 15.183 -19.658 19.218 1.00 47.31 102 GLU A O 1
ATOM 790 N N . LYS A 1 103 ? 14.674 -20.120 17.104 1.00 36.28 103 LYS A N 1
ATOM 791 C CA . LYS A 1 103 ? 16.030 -20.007 16.581 1.00 36.28 103 LYS A CA 1
ATOM 792 C C . LYS A 1 103 ? 15.981 -19.008 15.453 1.00 36.28 103 LYS A C 1
ATOM 794 O O . LYS A 1 103 ? 15.476 -19.339 14.383 1.00 36.28 103 LYS A O 1
ATOM 799 N N . ASN A 1 104 ? 16.507 -17.811 15.731 1.00 35.47 104 ASN A N 1
ATOM 800 C CA . ASN A 1 104 ? 16.978 -16.799 14.786 1.00 35.47 104 ASN A CA 1
ATOM 801 C C . ASN A 1 104 ? 16.741 -17.214 13.341 1.00 35.47 104 ASN A C 1
ATOM 803 O O . ASN A 1 104 ? 17.573 -17.881 12.712 1.00 35.47 104 ASN A O 1
ATOM 807 N N . LYS A 1 105 ? 15.558 -16.857 12.843 1.00 40.03 105 LYS A N 1
ATOM 808 C CA . LYS A 1 105 ? 15.176 -17.079 11.460 1.00 40.03 105 LYS A CA 1
ATOM 809 C C . LYS A 1 105 ? 16.028 -16.117 10.647 1.00 40.03 105 LYS A C 1
ATOM 811 O O . LYS A 1 105 ? 15.647 -14.987 10.385 1.00 40.03 105 LYS A O 1
ATOM 816 N N . ILE A 1 106 ? 17.251 -16.540 10.328 1.00 42.69 106 ILE A N 1
ATOM 817 C CA . ILE A 1 106 ? 18.166 -15.791 9.472 1.00 42.69 106 ILE A CA 1
ATOM 818 C C . ILE A 1 106 ? 17.536 -15.821 8.085 1.00 42.69 106 ILE A C 1
ATOM 820 O O . ILE A 1 106 ? 17.717 -16.767 7.309 1.00 42.69 106 ILE A O 1
ATOM 824 N N . TRP A 1 107 ? 16.742 -14.795 7.800 1.00 51.59 107 TRP A N 1
ATOM 825 C CA . TRP A 1 107 ? 16.098 -14.581 6.521 1.00 51.59 107 TRP A CA 1
ATOM 826 C C . TRP A 1 107 ? 17.185 -14.279 5.496 1.00 51.59 107 TRP A C 1
ATOM 828 O O . TRP A 1 107 ? 17.609 -13.142 5.303 1.00 51.59 107 TRP A O 1
ATOM 838 N N . LYS A 1 108 ? 17.702 -15.332 4.851 1.00 45.75 108 LYS A N 1
ATOM 839 C CA . LYS A 1 108 ? 18.550 -15.164 3.672 1.00 45.75 108 LYS A CA 1
ATOM 840 C C . LYS A 1 108 ? 17.791 -14.281 2.692 1.00 45.75 108 LYS A C 1
ATOM 842 O O . LYS A 1 108 ? 16.626 -14.560 2.419 1.00 45.75 108 LYS A O 1
ATOM 847 N N . SER A 1 109 ? 18.485 -13.267 2.182 1.00 50.75 109 SER A N 1
ATOM 848 C CA . SER A 1 109 ? 18.085 -12.298 1.158 1.00 50.75 109 SER A CA 1
ATOM 849 C C . SER A 1 109 ? 17.602 -12.953 -0.146 1.00 50.75 109 SER A C 1
ATOM 851 O O . SER A 1 109 ? 18.212 -12.849 -1.211 1.00 50.75 109 SER A O 1
ATOM 853 N N . SER A 1 110 ? 16.508 -13.698 -0.061 1.00 56.91 110 SER A N 1
ATOM 854 C CA . SER A 1 110 ? 15.719 -14.124 -1.200 1.00 56.91 110 SER A CA 1
ATOM 855 C C . SER A 1 110 ? 14.886 -12.926 -1.633 1.00 56.91 110 SER A C 1
ATOM 857 O O . SER A 1 110 ? 14.360 -12.169 -0.820 1.00 56.91 110 SER A O 1
ATOM 859 N N . ASN A 1 111 ? 14.837 -12.689 -2.938 1.00 66.31 111 ASN A N 1
ATOM 860 C CA . ASN A 1 111 ? 13.993 -11.642 -3.477 1.00 66.31 111 ASN A CA 1
ATOM 861 C C . ASN A 1 111 ? 12.538 -12.051 -3.231 1.00 66.31 111 ASN A C 1
ATOM 863 O O . ASN A 1 111 ? 12.135 -13.125 -3.661 1.00 66.31 111 ASN A O 1
ATOM 867 N N . TRP A 1 112 ? 11.740 -11.187 -2.614 1.00 71.88 112 TRP A N 1
ATOM 868 C CA . TRP A 1 112 ? 10.311 -11.411 -2.368 1.00 71.88 112 TRP A CA 1
ATOM 869 C C . TRP A 1 112 ? 9.473 -11.821 -3.579 1.00 71.88 112 TRP A C 1
ATOM 871 O O . TRP A 1 112 ? 8.371 -12.337 -3.440 1.00 71.88 112 TRP A O 1
ATOM 881 N N . ALA A 1 113 ? 9.958 -11.540 -4.787 1.00 74.62 113 ALA A N 1
ATOM 882 C CA . ALA A 1 113 ? 9.298 -11.949 -6.018 1.00 74.62 113 ALA A CA 1
ATOM 883 C C . ALA A 1 113 ? 9.555 -13.421 -6.402 1.00 74.62 113 ALA A C 1
ATOM 885 O O . ALA A 1 113 ? 8.996 -13.875 -7.403 1.00 74.62 113 ALA A O 1
ATOM 886 N N . ASP A 1 114 ? 10.424 -14.137 -5.682 1.00 76.56 114 ASP A N 1
ATOM 887 C CA . ASP A 1 114 ? 10.859 -15.493 -6.030 1.00 76.56 114 ASP A CA 1
ATOM 888 C C . ASP A 1 114 ? 10.070 -16.597 -5.292 1.00 76.56 114 ASP A C 1
ATOM 890 O O . ASP A 1 114 ? 10.080 -17.742 -5.751 1.00 76.56 114 ASP A O 1
ATOM 894 N N . GLU A 1 115 ? 9.353 -16.274 -4.209 1.00 81.19 115 GLU A N 1
ATOM 895 C CA . GLU A 1 115 ? 8.592 -17.228 -3.385 1.00 81.19 115 GLU A CA 1
ATOM 896 C C . GLU A 1 115 ? 7.134 -16.779 -3.162 1.00 81.19 115 GLU A C 1
ATOM 898 O O . GLU A 1 115 ? 6.763 -15.627 -3.393 1.00 81.19 115 GLU A O 1
ATOM 903 N N . PHE A 1 116 ? 6.270 -17.719 -2.758 1.00 86.38 116 PHE A N 1
ATOM 904 C CA . PHE A 1 116 ? 4.915 -17.387 -2.312 1.00 86.38 116 PHE A CA 1
ATOM 905 C C . PHE A 1 116 ? 4.954 -16.911 -0.862 1.00 86.38 116 PHE A C 1
ATOM 907 O O . PHE A 1 116 ? 5.580 -17.549 -0.022 1.00 86.38 116 PHE A O 1
ATOM 914 N N . HIS A 1 117 ? 4.203 -15.851 -0.576 1.00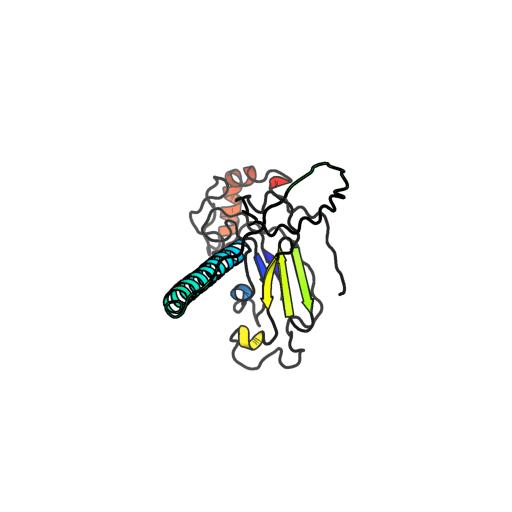 86.00 117 HIS A N 1
ATOM 915 C CA . HIS A 1 117 ? 4.065 -15.283 0.761 1.00 86.00 117 HIS A CA 1
ATOM 916 C C . HIS A 1 117 ? 2.596 -15.217 1.162 1.00 86.00 117 HIS A C 1
ATOM 918 O O . HIS A 1 117 ? 1.726 -14.976 0.314 1.00 86.00 117 HIS A O 1
ATOM 924 N N . THR A 1 118 ? 2.319 -15.400 2.453 1.00 89.25 118 THR A N 1
ATOM 925 C CA . THR A 1 118 ? 0.958 -15.243 2.981 1.00 89.25 118 THR A CA 1
ATOM 926 C C . THR A 1 118 ? 0.763 -13.824 3.485 1.00 89.25 118 THR A C 1
ATOM 928 O O . THR A 1 118 ? 1.443 -13.373 4.402 1.00 89.25 118 THR A O 1
ATOM 931 N N . TRP A 1 119 ? -0.207 -13.138 2.887 1.00 86.81 119 TRP A N 1
ATOM 932 C CA . TRP A 1 119 ? -0.597 -11.778 3.237 1.00 86.81 119 TRP A CA 1
ATOM 933 C C . TRP A 1 119 ? -1.889 -11.817 4.024 1.00 86.81 119 TRP A C 1
ATOM 935 O O . TRP A 1 119 ? -2.883 -12.382 3.558 1.00 86.81 119 TRP A O 1
ATOM 945 N N . ARG A 1 120 ? -1.899 -11.184 5.194 1.00 89.38 120 ARG A N 1
ATOM 946 C CA . ARG A 1 120 ? -3.084 -11.163 6.048 1.00 89.38 120 ARG A CA 1
ATOM 947 C C . ARG A 1 120 ? -3.385 -9.750 6.512 1.00 89.38 120 ARG A C 1
ATOM 949 O O . ARG A 1 120 ? -2.495 -9.021 6.935 1.00 89.38 120 ARG A O 1
ATOM 956 N N . LEU A 1 121 ? -4.658 -9.382 6.427 1.00 89.25 121 LEU A N 1
ATOM 957 C CA . LEU A 1 121 ? -5.214 -8.186 7.043 1.00 89.25 121 LEU A CA 1
ATOM 958 C C . LEU A 1 121 ? -6.201 -8.644 8.110 1.00 89.25 121 LEU A C 1
ATOM 960 O O . LEU A 1 121 ? -7.229 -9.241 7.792 1.00 89.25 121 LEU A O 1
ATOM 964 N N . GLU A 1 122 ? -5.897 -8.342 9.362 1.00 91.88 122 GLU A N 1
ATOM 965 C CA . GLU A 1 122 ? -6.892 -8.339 10.422 1.00 91.88 122 GLU A CA 1
ATOM 966 C C . GLU A 1 122 ? -7.600 -6.993 10.421 1.00 91.88 122 GLU A C 1
ATOM 968 O O . GLU A 1 122 ? -6.977 -5.938 10.560 1.00 91.88 122 GLU A O 1
ATOM 973 N N . TRP A 1 123 ? -8.918 -7.043 10.268 1.00 90.38 123 TRP A N 1
ATOM 974 C CA . TRP A 1 123 ? -9.770 -5.869 10.297 1.00 90.38 123 TRP A CA 1
ATOM 975 C C . TRP A 1 123 ? -10.804 -6.025 11.388 1.00 90.38 123 TRP A C 1
ATOM 977 O O . TRP A 1 123 ? -11.706 -6.856 11.299 1.00 90.38 123 TRP A O 1
ATOM 987 N N . THR A 1 124 ? -10.664 -5.206 12.423 1.00 92.94 124 THR A N 1
ATOM 988 C CA . THR A 1 124 ? -11.547 -5.222 13.583 1.00 92.94 124 THR A CA 1
ATOM 989 C C . THR A 1 124 ? -12.164 -3.842 13.799 1.00 92.94 124 THR A C 1
ATOM 991 O O . THR A 1 124 ? -11.675 -2.846 13.254 1.00 92.94 124 THR A O 1
ATOM 994 N N . PRO A 1 125 ? -13.220 -3.743 14.621 1.00 92.88 125 PRO A N 1
ATOM 995 C CA . PRO A 1 125 ? -13.702 -2.454 15.093 1.00 92.88 125 PRO A CA 1
ATOM 996 C C . PRO A 1 125 ? -12.656 -1.678 15.906 1.00 92.88 125 PRO A C 1
ATOM 998 O O . PRO A 1 125 ? -12.851 -0.493 16.130 1.00 92.88 125 PRO A O 1
ATOM 1001 N N . GLU A 1 126 ? -11.560 -2.293 16.358 1.00 94.38 126 GLU A N 1
ATOM 1002 C CA . GLU A 1 126 ? -10.549 -1.691 17.235 1.00 94.38 126 GLU A CA 1
ATOM 1003 C C . GLU A 1 126 ? -9.270 -1.280 16.509 1.00 94.38 126 GLU A C 1
ATOM 1005 O O . GLU A 1 126 ? -8.600 -0.354 16.958 1.00 94.38 126 GLU A O 1
ATOM 1010 N N . TYR A 1 127 ? -8.895 -1.988 15.448 1.00 92.56 127 TYR A N 1
ATOM 1011 C CA . TYR A 1 127 ? -7.632 -1.801 14.744 1.00 92.56 127 TYR A CA 1
ATOM 1012 C C . TYR A 1 127 ? -7.641 -2.462 13.363 1.00 92.56 127 TYR A C 1
ATOM 1014 O O . TYR A 1 127 ? -8.430 -3.367 13.075 1.00 92.56 127 TYR A O 1
ATOM 1022 N N . LEU A 1 128 ? -6.679 -2.045 12.546 1.00 89.69 128 LEU A N 1
ATOM 1023 C CA . LEU A 1 128 ? -6.194 -2.780 11.385 1.00 89.69 128 LEU A CA 1
ATOM 1024 C C . LEU A 1 128 ? -4.793 -3.294 11.709 1.00 89.69 128 LEU A C 1
ATOM 1026 O O . LEU A 1 128 ? -3.956 -2.519 12.175 1.00 89.69 128 LEU A O 1
ATOM 1030 N N . ALA A 1 129 ? -4.541 -4.577 11.475 1.00 89.88 129 ALA A N 1
ATOM 1031 C CA . ALA A 1 129 ? -3.210 -5.157 11.593 1.00 89.88 129 ALA A CA 1
ATOM 1032 C C . ALA A 1 129 ? -2.876 -5.950 10.333 1.00 89.88 129 ALA A C 1
ATOM 1034 O O . ALA A 1 129 ? -3.739 -6.616 9.761 1.00 89.88 129 ALA A O 1
ATOM 1035 N N . THR A 1 130 ? -1.641 -5.844 9.863 1.00 86.00 130 THR A N 1
ATOM 1036 C CA . THR A 1 130 ? -1.206 -6.491 8.626 1.00 86.00 130 THR A CA 1
ATOM 1037 C C . THR A 1 130 ? -0.019 -7.382 8.896 1.00 86.00 130 THR A C 1
ATOM 1039 O O . THR A 1 130 ? 0.875 -6.996 9.648 1.00 86.00 130 THR A O 1
ATOM 1042 N N . PHE A 1 131 ? -0.004 -8.533 8.238 1.00 87.50 131 PHE A N 1
ATOM 1043 C CA . PHE A 1 131 ? 0.990 -9.564 8.460 1.00 87.50 131 PHE A CA 1
ATOM 1044 C C . PHE A 1 131 ? 1.568 -10.054 7.144 1.00 87.50 131 PHE A C 1
ATOM 1046 O O . PHE A 1 131 ? 0.861 -10.103 6.126 1.00 87.50 131 PHE A O 1
ATOM 1053 N N . ILE A 1 132 ? 2.828 -10.468 7.209 1.00 85.44 132 ILE A N 1
ATOM 1054 C CA . ILE A 1 132 ? 3.510 -11.193 6.145 1.00 85.44 132 ILE A CA 1
ATOM 1055 C C . ILE A 1 132 ? 4.102 -12.459 6.747 1.00 85.44 132 ILE A C 1
ATOM 1057 O O . ILE A 1 132 ? 4.877 -12.372 7.689 1.00 85.44 132 ILE A O 1
ATOM 1061 N N . ASP A 1 133 ? 3.749 -13.623 6.203 1.00 86.94 133 ASP A N 1
ATOM 1062 C CA . ASP A 1 133 ? 4.245 -14.921 6.687 1.00 86.94 133 ASP A CA 1
ATOM 1063 C C . ASP A 1 133 ? 4.063 -15.091 8.213 1.00 86.94 133 ASP A C 1
ATOM 1065 O O . ASP A 1 133 ? 4.969 -15.529 8.918 1.00 86.94 133 ASP A O 1
ATOM 1069 N N . ASP A 1 134 ? 2.876 -14.702 8.696 1.00 89.31 134 ASP A N 1
ATOM 1070 C CA . ASP A 1 134 ? 2.438 -14.684 10.103 1.00 89.31 134 ASP A CA 1
ATOM 1071 C C . ASP A 1 134 ? 3.131 -13.673 11.035 1.00 89.31 134 ASP A C 1
ATOM 1073 O O . ASP A 1 134 ? 2.712 -13.519 12.181 1.00 89.31 134 ASP A O 1
ATOM 1077 N N . GLU A 1 135 ? 4.084 -12.894 10.528 1.00 85.25 135 GLU A N 1
ATOM 1078 C CA . GLU A 1 135 ? 4.750 -11.806 11.249 1.00 85.25 135 GLU A CA 1
ATOM 1079 C C . GLU A 1 135 ? 3.937 -10.507 11.144 1.00 85.25 135 GLU A C 1
ATOM 1081 O O . GLU A 1 135 ? 3.586 -10.073 10.041 1.00 85.25 135 GLU A O 1
ATOM 1086 N N . GLU A 1 136 ? 3.602 -9.883 12.277 1.00 87.56 136 GLU A N 1
ATOM 1087 C CA . GLU A 1 136 ? 2.900 -8.597 12.299 1.00 87.56 136 GLU A CA 1
ATOM 1088 C C . GLU A 1 136 ? 3.854 -7.469 11.912 1.00 87.56 136 GLU A C 1
ATOM 1090 O O . GLU A 1 136 ? 4.797 -7.174 12.633 1.00 87.56 136 GLU A O 1
ATOM 1095 N N . ILE A 1 137 ? 3.575 -6.783 10.805 1.00 82.00 137 ILE A N 1
ATOM 1096 C CA . ILE A 1 137 ? 4.440 -5.696 10.318 1.00 82.00 137 ILE A CA 1
ATOM 1097 C C . ILE A 1 137 ? 3.871 -4.302 10.596 1.00 82.00 137 ILE A C 1
ATOM 1099 O O . ILE A 1 137 ? 4.598 -3.313 10.580 1.00 82.00 137 ILE A O 1
ATOM 1103 N N . LEU A 1 138 ? 2.558 -4.186 10.812 1.00 83.88 138 LEU A N 1
ATOM 1104 C CA . LEU A 1 138 ? 1.898 -2.909 11.080 1.00 83.88 138 LEU A CA 1
ATOM 1105 C C . LEU A 1 138 ? 0.612 -3.139 11.857 1.00 83.88 138 LEU A C 1
ATOM 1107 O O . LEU A 1 138 ? -0.219 -3.956 11.461 1.00 83.88 138 LEU A O 1
ATOM 1111 N N . ARG A 1 139 ? 0.396 -2.299 12.869 1.00 89.56 139 ARG A N 1
ATOM 1112 C CA . ARG A 1 139 ? -0.873 -2.161 13.579 1.00 89.56 139 ARG A CA 1
ATOM 1113 C C . ARG A 1 139 ? -1.248 -0.698 13.710 1.00 89.56 139 ARG A C 1
ATOM 1115 O O . ARG A 1 139 ? -0.483 0.121 14.215 1.00 89.56 139 ARG A O 1
ATOM 1122 N N . VAL A 1 140 ? -2.459 -0.365 13.279 1.00 87.06 140 VAL A N 1
ATOM 1123 C CA . VAL A 1 140 ? -3.006 0.988 13.360 1.00 87.06 140 VAL A CA 1
ATOM 1124 C C . VAL A 1 140 ? -4.388 0.970 14.002 1.00 87.06 140 VAL A C 1
ATOM 1126 O O . VAL A 1 140 ? -5.278 0.219 13.611 1.00 87.06 140 VAL A O 1
ATOM 1129 N N . GLY A 1 141 ? -4.547 1.805 15.027 1.00 89.88 141 GLY A N 1
ATOM 1130 C CA . GLY A 1 141 ? -5.813 2.025 15.720 1.00 89.88 141 GLY A CA 1
ATOM 1131 C C . GLY A 1 141 ? -6.590 3.250 15.208 1.00 89.88 141 GLY A C 1
ATOM 1132 O O . GLY A 1 141 ? -6.164 3.874 14.235 1.00 89.88 141 GLY A O 1
ATOM 1133 N N . PRO A 1 142 ? -7.684 3.621 15.901 1.00 92.00 142 PRO A N 1
ATOM 1134 C CA . PRO A 1 142 ? -8.604 4.720 15.578 1.00 92.00 142 PRO A CA 1
ATOM 1135 C C . PRO A 1 142 ? -7.955 6.105 15.426 1.00 92.00 142 PRO A C 1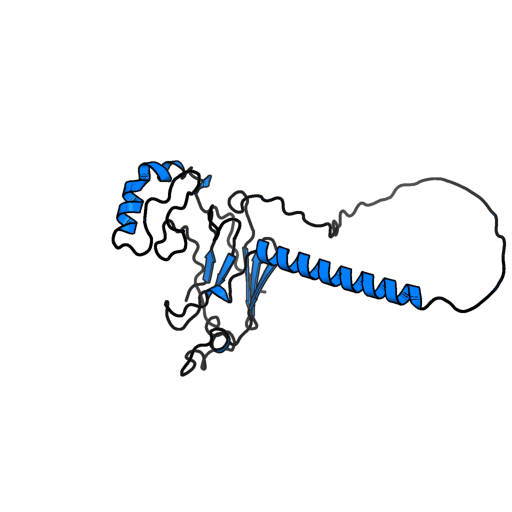
ATOM 1137 O O . PRO A 1 142 ? -6.743 6.270 15.544 1.00 92.00 142 PRO A O 1
ATOM 1140 N N . ASP A 1 143 ? -8.787 7.134 15.235 1.00 91.81 143 ASP A N 1
ATOM 1141 C CA . ASP A 1 143 ? -8.380 8.549 15.135 1.00 91.81 143 ASP A CA 1
ATOM 1142 C C . ASP A 1 143 ? -7.606 8.889 13.851 1.00 91.81 143 ASP A C 1
ATOM 1144 O O . ASP A 1 143 ? -6.692 9.719 13.834 1.00 91.81 143 ASP A O 1
ATOM 1148 N N . PHE A 1 144 ? -7.990 8.270 12.732 1.00 91.56 144 PHE A N 1
ATOM 1149 C CA . PHE A 1 144 ? -7.357 8.470 11.425 1.00 91.56 144 PHE A CA 1
ATOM 1150 C C . PHE A 1 144 ? -7.344 9.932 10.963 1.00 91.56 144 PHE A C 1
ATOM 1152 O O . PHE A 1 144 ? -6.424 10.337 10.244 1.00 91.56 144 PHE A O 1
ATOM 1159 N N . TRP A 1 145 ? -8.334 10.738 11.366 1.00 93.00 145 TRP A N 1
ATOM 1160 C CA . TRP A 1 145 ? -8.374 12.160 11.016 1.00 93.00 145 TRP A CA 1
ATOM 1161 C C . TRP A 1 145 ? -7.238 12.932 11.694 1.00 93.00 145 TRP A C 1
ATOM 1163 O O . TRP A 1 145 ? -6.492 13.676 11.054 1.00 93.00 145 TRP A O 1
ATOM 1173 N N . GLN A 1 146 ? -7.085 12.706 12.998 1.00 93.06 146 GLN A N 1
ATOM 1174 C CA . GLN A 1 146 ? -6.063 13.312 13.838 1.00 93.06 146 GLN A CA 1
ATOM 1175 C C . GLN A 1 146 ? -4.675 12.787 13.469 1.00 93.06 146 GLN A C 1
ATOM 1177 O O . GLN A 1 146 ? -3.759 13.588 13.300 1.00 93.06 146 GLN A O 1
ATOM 1182 N N . LYS A 1 147 ? -4.525 11.470 13.268 1.00 91.69 147 LYS A N 1
ATOM 1183 C CA . LYS A 1 147 ? -3.275 10.842 12.804 1.00 91.69 147 LYS A CA 1
ATOM 1184 C C . LYS A 1 147 ? -2.820 11.411 11.463 1.00 91.69 147 LYS A C 1
ATOM 1186 O O . LYS A 1 147 ? -1.642 11.693 11.285 1.00 91.69 147 LYS A O 1
ATOM 1191 N N . GLY A 1 148 ? -3.754 11.651 10.542 1.00 90.38 148 GLY A N 1
ATOM 1192 C CA . GLY A 1 148 ? -3.463 12.303 9.267 1.00 90.38 148 GLY A CA 1
ATOM 1193 C C . GLY A 1 148 ? -3.135 13.799 9.379 1.00 90.38 148 GLY A C 1
ATOM 1194 O O . GLY A 1 148 ? -2.713 14.409 8.392 1.00 90.38 148 GLY A O 1
ATOM 1195 N N . GLY A 1 149 ? -3.316 14.416 10.551 1.00 93.75 149 GLY A N 1
ATOM 1196 C CA . GLY A 1 149 ? -3.074 15.842 10.762 1.00 93.75 149 GLY A CA 1
ATOM 1197 C C . GLY A 1 149 ? -3.958 16.730 9.883 1.00 93.75 149 GLY A C 1
ATOM 1198 O O . GLY A 1 149 ? -3.519 17.795 9.446 1.00 93.75 149 GLY A O 1
ATOM 1199 N N . PHE A 1 150 ? -5.170 16.276 9.551 1.00 93.44 150 PHE A N 1
ATOM 1200 C CA . PHE A 1 150 ? -6.066 17.025 8.675 1.00 93.44 150 PHE A CA 1
ATOM 1201 C C . PHE A 1 150 ? -6.704 18.204 9.419 1.00 93.44 150 PHE A C 1
ATOM 1203 O O . PHE A 1 150 ? -7.114 18.103 10.577 1.00 93.44 150 PHE A O 1
ATOM 1210 N N . GLY A 1 151 ? -6.771 19.352 8.744 1.00 91.56 151 GLY A N 1
ATOM 1211 C CA . GLY A 1 151 ? -7.389 20.567 9.272 1.00 91.56 151 GLY A CA 1
ATOM 1212 C C . GLY A 1 151 ? -8.846 20.724 8.838 1.00 91.56 151 GLY A C 1
ATOM 1213 O O . GLY A 1 151 ? -9.270 20.159 7.834 1.00 91.56 151 GLY A O 1
ATOM 1214 N N . GLY A 1 152 ? -9.590 21.564 9.560 1.00 92.94 152 GLY A N 1
ATOM 1215 C CA . GLY A 1 152 ? -11.006 21.832 9.290 1.00 92.94 152 GLY A CA 1
ATOM 1216 C C . GLY A 1 152 ? -11.945 20.884 10.034 1.00 92.94 152 GLY A C 1
ATOM 1217 O O . GLY A 1 152 ? -11.550 20.252 11.015 1.00 92.94 152 GLY A O 1
ATOM 1218 N N . ASP A 1 153 ? -13.194 20.826 9.577 1.00 94.31 153 ASP A N 1
ATOM 1219 C CA . ASP A 1 153 ? -14.210 19.950 10.158 1.00 94.31 153 ASP A CA 1
ATOM 1220 C C . ASP A 1 153 ? -13.902 18.491 9.804 1.00 94.31 153 ASP A C 1
ATOM 1222 O O . ASP A 1 153 ? -13.705 18.158 8.633 1.00 94.31 153 ASP A O 1
ATOM 1226 N N . ASN A 1 154 ? -13.866 17.620 10.816 1.00 94.19 154 ASN A N 1
ATOM 1227 C CA . ASN A 1 154 ? -13.627 16.195 10.614 1.00 94.19 154 ASN A CA 1
ATOM 1228 C C . ASN A 1 154 ? -14.800 15.565 9.854 1.00 94.19 154 ASN A C 1
ATOM 1230 O O . ASN A 1 154 ? -15.880 15.367 10.407 1.00 94.19 154 ASN A O 1
ATOM 1234 N N . ILE A 1 155 ? -14.565 15.211 8.592 1.00 94.12 155 ILE A N 1
ATOM 1235 C CA . ILE A 1 155 ? -15.584 14.618 7.715 1.00 94.12 155 ILE A CA 1
ATOM 1236 C C . ILE A 1 155 ? -15.953 13.178 8.107 1.00 94.12 155 ILE A C 1
ATOM 1238 O O . ILE A 1 155 ? -16.912 12.631 7.571 1.00 94.12 155 ILE A O 1
ATOM 1242 N N . TRP A 1 156 ? -15.194 12.563 9.016 1.00 93.56 156 TRP A N 1
ATOM 1243 C CA . TRP A 1 156 ? -15.440 11.234 9.581 1.00 93.56 156 TRP A CA 1
ATOM 1244 C C . TRP A 1 156 ? -16.060 11.298 10.982 1.00 93.56 156 TRP A C 1
ATOM 1246 O O . TRP A 1 156 ? -16.231 10.264 11.614 1.00 93.56 156 TRP A O 1
ATOM 1256 N N . ALA A 1 157 ? -16.411 12.492 11.478 1.00 93.31 157 ALA A N 1
ATOM 1257 C CA . ALA A 1 157 ? -16.930 12.675 12.837 1.00 93.31 157 ALA A CA 1
ATOM 1258 C C . ALA A 1 157 ? -18.254 11.941 13.113 1.00 93.31 157 ALA A C 1
ATOM 1260 O O . ALA A 1 157 ? -18.533 11.627 14.267 1.00 93.31 157 ALA A O 1
ATOM 1261 N N . ASP A 1 158 ? -19.054 11.686 12.073 1.00 93.94 158 ASP A N 1
ATOM 1262 C CA . ASP A 1 158 ? -20.330 10.967 12.175 1.00 93.94 158 ASP A CA 1
ATOM 1263 C C . ASP A 1 158 ? -20.181 9.438 12.004 1.00 93.94 158 ASP A C 1
ATOM 1265 O O . ASP A 1 158 ? -21.167 8.713 12.150 1.00 93.94 158 ASP A O 1
ATOM 1269 N N . GLY A 1 159 ? -18.983 8.954 11.651 1.00 91.19 159 GLY A N 1
ATOM 1270 C CA . GLY A 1 159 ? -18.676 7.528 11.513 1.00 91.19 159 GLY A CA 1
ATOM 1271 C C . GLY A 1 159 ? -18.311 6.866 12.843 1.00 91.19 159 GLY A C 1
ATOM 1272 O O . GLY A 1 159 ? -18.333 7.497 13.902 1.00 91.19 159 GLY A O 1
ATOM 1273 N N . ASP A 1 160 ? -17.962 5.580 12.795 1.00 92.88 160 ASP A N 1
ATOM 1274 C CA . ASP A 1 160 ? -17.397 4.893 13.963 1.00 92.88 160 ASP A CA 1
ATOM 1275 C C . ASP A 1 160 ? -15.935 5.331 14.196 1.00 92.88 160 ASP A C 1
ATOM 1277 O O . ASP A 1 160 ? -15.311 5.982 13.360 1.00 92.88 160 ASP A O 1
ATOM 1281 N N . LYS A 1 161 ? -15.334 4.946 15.325 1.00 93.31 161 LYS A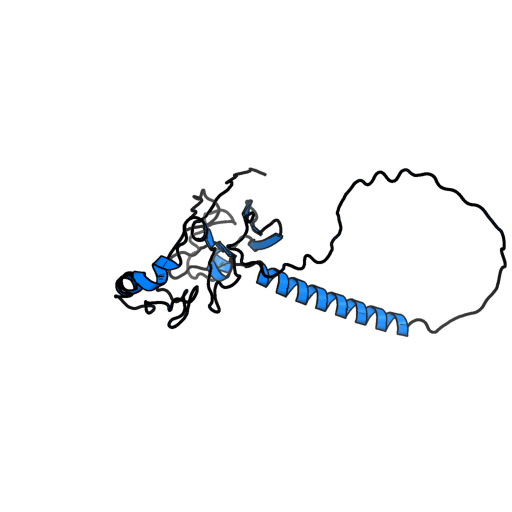 N 1
ATOM 1282 C CA . LYS A 1 161 ? -13.941 5.255 15.689 1.00 93.31 161 LYS A CA 1
ATOM 1283 C C . LYS A 1 161 ? -12.927 4.817 14.619 1.00 93.31 161 LYS A C 1
ATOM 1285 O O . LYS A 1 161 ? -11.867 5.427 14.492 1.00 93.31 161 LYS A O 1
ATOM 1290 N N . MET A 1 162 ? -13.263 3.789 13.836 1.00 93.06 162 MET A N 1
ATOM 1291 C CA . MET A 1 162 ? -12.439 3.298 12.727 1.00 93.06 162 MET A CA 1
ATOM 1292 C C . MET A 1 162 ? -12.684 4.015 11.402 1.00 93.06 162 MET A C 1
ATOM 1294 O O . MET A 1 162 ? -12.007 3.691 10.428 1.00 93.06 162 MET A O 1
ATOM 1298 N N . ALA A 1 163 ? -13.592 4.992 11.335 1.00 93.12 163 ALA A N 1
ATOM 1299 C CA . ALA A 1 163 ? -13.809 5.772 10.130 1.00 93.12 163 ALA A CA 1
ATOM 1300 C C . ALA A 1 163 ? -12.481 6.380 9.645 1.00 93.12 163 ALA A C 1
ATOM 1302 O O . ALA A 1 163 ? -11.751 7.003 10.424 1.00 93.12 163 ALA A O 1
ATOM 1303 N N . PRO A 1 164 ? -12.128 6.176 8.365 1.00 90.56 164 PRO A N 1
ATOM 1304 C CA . PRO A 1 164 ? -13.014 5.808 7.249 1.00 90.56 164 PRO A CA 1
ATOM 1305 C C . PRO A 1 164 ? -13.112 4.302 6.917 1.00 90.56 164 PRO A C 1
ATOM 1307 O O . PRO A 1 164 ? -13.714 3.935 5.902 1.00 90.56 164 PRO A O 1
ATOM 1310 N N . PHE A 1 165 ? -12.498 3.440 7.728 1.00 90.12 165 PHE A N 1
ATOM 1311 C CA . PHE A 1 165 ? -12.459 1.979 7.598 1.00 90.12 165 PHE A CA 1
ATOM 1312 C C . PHE A 1 165 ? -13.608 1.282 8.352 1.00 90.12 165 PHE A C 1
ATOM 1314 O O . PHE A 1 165 ? -13.479 0.154 8.817 1.00 90.12 165 PHE A O 1
ATOM 1321 N N . ASP A 1 166 ? -14.742 1.959 8.483 1.00 91.38 166 ASP A N 1
ATOM 1322 C CA . ASP A 1 166 ? -15.962 1.507 9.159 1.00 91.38 166 ASP A CA 1
ATOM 1323 C C . ASP A 1 166 ? -17.078 1.110 8.169 1.00 91.38 166 ASP A C 1
ATOM 1325 O O . ASP A 1 166 ? -18.254 1.040 8.519 1.00 91.38 166 ASP A O 1
ATOM 1329 N N . GLN A 1 167 ? -16.716 0.846 6.913 1.00 88.69 167 GLN A N 1
ATOM 1330 C CA . GLN A 1 167 ? -17.633 0.490 5.826 1.00 88.69 167 GLN A CA 1
ATOM 1331 C C . GLN A 1 167 ? -17.095 -0.694 5.015 1.00 88.69 167 GLN A C 1
ATOM 1333 O O . GLN A 1 167 ? -15.977 -1.148 5.233 1.00 88.69 167 GLN A O 1
ATOM 1338 N N . GLU A 1 168 ? -17.883 -1.197 4.064 1.00 86.50 168 GLU A N 1
ATOM 1339 C CA . GLU A 1 168 ? -17.455 -2.270 3.161 1.00 86.50 168 GLU A CA 1
ATOM 1340 C C . GLU A 1 168 ? -16.447 -1.765 2.115 1.00 86.50 168 GLU A C 1
ATOM 1342 O O . GLU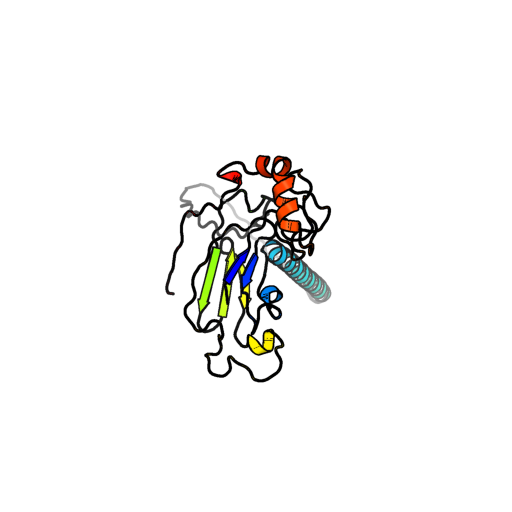 A 1 168 ? -16.611 -0.689 1.533 1.00 86.50 168 GLU A O 1
ATOM 1347 N N . PHE A 1 169 ? -15.422 -2.574 1.830 1.00 83.62 169 PHE A N 1
ATOM 1348 C CA . PHE A 1 169 ? -14.397 -2.290 0.823 1.00 83.62 169 PHE A CA 1
ATOM 1349 C C . PHE A 1 169 ? -14.260 -3.442 -0.172 1.00 83.62 169 PHE A C 1
ATOM 1351 O O . PHE A 1 169 ? -14.650 -4.580 0.087 1.00 83.62 169 PHE A O 1
ATOM 1358 N N . TYR A 1 170 ? -13.661 -3.137 -1.321 1.00 80.31 170 TYR A N 1
ATOM 1359 C CA . TYR A 1 170 ? -13.280 -4.131 -2.317 1.00 80.31 170 TYR A CA 1
ATOM 1360 C C . TYR A 1 170 ? -11.804 -4.487 -2.159 1.00 80.31 170 TYR A C 1
ATOM 1362 O O . TYR A 1 170 ? -10.963 -3.592 -2.082 1.00 80.31 170 TYR A O 1
ATOM 1370 N N . LEU A 1 171 ? -11.487 -5.781 -2.202 1.00 80.44 171 LEU A N 1
ATOM 1371 C CA . LEU A 1 171 ? -10.118 -6.238 -2.420 1.00 80.44 171 LEU A CA 1
ATOM 1372 C C . LEU A 1 171 ? -9.746 -6.025 -3.892 1.00 80.44 171 LEU A C 1
ATOM 1374 O O . LEU A 1 171 ? -10.448 -6.490 -4.793 1.00 80.44 171 LEU A O 1
ATOM 1378 N N . ILE A 1 172 ? -8.632 -5.336 -4.132 1.00 79.19 172 ILE A N 1
ATOM 1379 C CA . ILE A 1 172 ? -8.073 -5.121 -5.466 1.00 79.19 172 ILE A CA 1
ATOM 1380 C C . ILE A 1 172 ? -6.678 -5.733 -5.487 1.00 79.19 172 ILE A C 1
ATOM 1382 O O . ILE A 1 172 ? -5.822 -5.351 -4.699 1.00 79.19 172 ILE A O 1
ATOM 1386 N N . LEU A 1 173 ? -6.449 -6.646 -6.426 1.00 81.44 173 LEU A N 1
ATOM 1387 C CA . LEU A 1 173 ? -5.126 -7.179 -6.737 1.00 81.44 173 LEU A CA 1
ATOM 1388 C C . LEU A 1 173 ? -4.749 -6.692 -8.136 1.00 81.44 173 LEU A C 1
ATOM 1390 O O . LEU A 1 173 ? -5.537 -6.840 -9.076 1.00 81.44 173 LEU A O 1
ATOM 1394 N N . ASN A 1 174 ? -3.579 -6.078 -8.289 1.00 77.31 174 ASN A N 1
ATOM 1395 C CA . ASN A 1 174 ? -3.130 -5.560 -9.575 1.00 77.31 174 ASN A CA 1
ATOM 1396 C C . ASN A 1 174 ? -1.622 -5.754 -9.773 1.00 77.31 174 ASN A C 1
ATOM 1398 O O . ASN A 1 174 ? -0.883 -6.041 -8.841 1.00 77.31 174 ASN A O 1
ATOM 1402 N N . VAL A 1 175 ? -1.184 -5.584 -11.021 1.00 79.56 175 VAL A N 1
ATOM 1403 C CA . VAL A 1 175 ? 0.229 -5.414 -11.365 1.00 79.56 175 VAL A CA 1
ATOM 1404 C C . VAL A 1 175 ? 0.340 -4.112 -12.141 1.00 79.56 175 VAL A C 1
ATOM 1406 O O . VAL A 1 175 ? -0.096 -4.021 -13.293 1.00 79.56 175 VAL A O 1
ATOM 1409 N N . GLY A 1 176 ? 0.878 -3.084 -11.491 1.00 76.94 176 GLY A N 1
ATOM 1410 C CA . GLY A 1 176 ? 1.167 -1.794 -12.106 1.00 76.94 176 GLY A CA 1
ATOM 1411 C C . GLY A 1 176 ? 2.538 -1.795 -12.775 1.00 76.94 176 GLY A C 1
ATOM 1412 O O . GLY A 1 176 ? 3.518 -2.253 -12.196 1.00 76.94 176 GLY A O 1
ATOM 1413 N N . VAL A 1 177 ? 2.630 -1.263 -13.998 1.00 77.69 177 VAL A N 1
ATOM 1414 C CA . VAL A 1 177 ? 3.920 -1.052 -14.671 1.00 77.69 177 VAL A CA 1
ATOM 1415 C C . VAL A 1 177 ? 4.028 0.383 -15.140 1.00 77.69 177 VAL A C 1
ATOM 1417 O O . VAL A 1 177 ? 3.110 0.942 -15.742 1.00 77.69 177 VAL A O 1
ATOM 1420 N N . GLY A 1 178 ? 5.215 0.939 -14.926 1.00 74.00 178 GLY A N 1
ATOM 1421 C CA . GLY A 1 178 ? 5.470 2.342 -15.166 1.00 74.00 178 GLY A CA 1
ATOM 1422 C C . GLY A 1 178 ? 4.970 3.178 -13.994 1.00 74.00 178 GLY A C 1
ATOM 1423 O O . GLY A 1 178 ? 4.160 2.755 -13.180 1.00 74.00 178 GLY A O 1
ATOM 1424 N N . GLY A 1 179 ? 5.502 4.385 -13.886 1.00 79.06 179 GLY A N 1
ATOM 1425 C CA . GLY A 1 179 ? 5.186 5.294 -12.793 1.00 79.06 179 GLY A CA 1
ATOM 1426 C C . GLY A 1 179 ? 5.902 6.608 -13.030 1.00 79.06 179 GLY A C 1
ATOM 1427 O O . GLY A 1 179 ? 7.091 6.612 -13.333 1.00 79.06 179 GLY A O 1
ATOM 1428 N N . ASN A 1 180 ? 5.170 7.716 -12.976 1.00 81.38 180 ASN A N 1
ATOM 1429 C CA . ASN A 1 180 ? 5.684 9.045 -13.334 1.00 81.38 180 ASN A CA 1
ATOM 1430 C C . ASN A 1 180 ? 5.671 10.028 -12.152 1.00 81.38 180 ASN A C 1
ATOM 1432 O O . ASN A 1 180 ? 5.877 11.225 -12.342 1.00 81.38 180 ASN A O 1
ATOM 1436 N N . ASN A 1 181 ? 5.367 9.524 -10.956 1.00 76.75 181 ASN A N 1
ATOM 1437 C CA . ASN A 1 181 ? 5.195 10.272 -9.711 1.00 76.75 181 ASN A CA 1
ATOM 1438 C C . ASN A 1 181 ? 6.476 10.345 -8.861 1.00 76.75 181 ASN A C 1
ATOM 1440 O O . ASN A 1 181 ? 6.417 10.864 -7.756 1.00 76.75 181 ASN A O 1
ATOM 1444 N N . GLY A 1 182 ? 7.607 9.830 -9.355 1.00 76.75 182 GLY A N 1
ATOM 1445 C CA . GLY A 1 182 ? 8.867 9.793 -8.606 1.00 76.75 182 GLY A CA 1
ATOM 1446 C C . GLY A 1 182 ? 9.227 8.423 -8.036 1.00 76.75 182 GLY A C 1
ATOM 1447 O O . GLY A 1 182 ? 10.391 8.219 -7.717 1.00 76.75 182 GLY A O 1
ATOM 1448 N N . TYR A 1 183 ? 8.276 7.480 -7.993 1.00 73.12 183 TYR A N 1
ATOM 1449 C CA . TYR A 1 183 ? 8.474 6.157 -7.389 1.00 73.12 183 TYR A CA 1
ATOM 1450 C C . TYR A 1 183 ? 9.669 5.391 -7.977 1.00 73.12 183 TYR A C 1
ATOM 1452 O O . TYR A 1 183 ? 10.489 4.849 -7.250 1.00 73.12 183 TYR A O 1
ATOM 1460 N N . PHE A 1 184 ? 9.806 5.409 -9.307 1.00 79.31 184 PHE A N 1
ATOM 1461 C CA . PHE A 1 184 ? 11.003 4.931 -9.999 1.00 79.31 184 PHE A CA 1
ATOM 1462 C C . PHE A 1 184 ? 11.939 6.121 -10.250 1.00 79.31 184 PHE A C 1
ATOM 1464 O O . PHE A 1 184 ? 11.570 6.986 -11.061 1.00 79.31 184 PHE A O 1
ATOM 1471 N N . PRO A 1 185 ? 13.122 6.214 -9.614 1.00 83.00 185 PRO A N 1
ATOM 1472 C CA . PRO A 1 185 ? 14.035 7.337 -9.813 1.00 83.00 185 PRO A CA 1
ATOM 1473 C C . PRO A 1 185 ? 14.473 7.510 -11.275 1.00 83.00 185 PRO A C 1
ATOM 1475 O O . PRO A 1 185 ? 14.556 6.561 -12.056 1.00 83.00 185 PRO A O 1
ATOM 1478 N N . ASP A 1 186 ? 14.731 8.751 -11.687 1.00 87.69 186 ASP A N 1
ATOM 1479 C CA . ASP A 1 186 ? 15.231 9.020 -13.037 1.00 87.69 186 ASP A CA 1
ATOM 1480 C C . ASP A 1 186 ? 16.695 8.591 -13.187 1.00 87.69 186 ASP A C 1
ATOM 1482 O O . ASP A 1 186 ? 17.528 8.845 -12.324 1.00 87.69 186 ASP A O 1
ATOM 1486 N N . GLY A 1 187 ? 17.018 7.970 -14.326 1.00 84.69 187 GLY A N 1
ATOM 1487 C CA . GLY A 1 187 ? 18.371 7.483 -14.629 1.00 84.69 187 GLY A CA 1
ATOM 1488 C C . GLY A 1 187 ? 18.689 6.081 -14.103 1.00 84.69 187 GLY A C 1
ATOM 1489 O O . GLY A 1 187 ? 19.760 5.558 -14.414 1.00 84.69 187 GLY A O 1
ATOM 1490 N N . ASP A 1 188 ? 17.757 5.472 -13.377 1.00 83.56 188 ASP A N 1
ATOM 1491 C CA . ASP A 1 188 ? 17.921 4.169 -12.743 1.00 83.56 188 ASP A CA 1
ATOM 1492 C C . ASP A 1 188 ? 17.862 2.988 -13.738 1.00 83.56 188 ASP A C 1
ATOM 1494 O O . ASP A 1 188 ? 17.467 3.148 -14.904 1.00 83.56 188 ASP A O 1
ATOM 1498 N N . HIS A 1 189 ? 18.293 1.802 -13.297 1.00 83.06 189 HIS A N 1
ATOM 1499 C CA . HIS A 1 189 ? 18.365 0.581 -14.107 1.00 83.06 189 HIS A CA 1
ATOM 1500 C C . HIS A 1 189 ? 17.667 -0.596 -13.420 1.00 83.06 189 HIS A C 1
ATOM 1502 O O . HIS A 1 189 ? 17.986 -0.946 -12.292 1.00 83.06 189 HIS A O 1
ATOM 1508 N N . TYR A 1 190 ? 16.789 -1.283 -14.150 1.00 77.12 190 TYR A N 1
ATOM 1509 C CA . TYR A 1 190 ? 15.973 -2.386 -13.640 1.00 77.12 190 TYR A CA 1
ATOM 1510 C C . TYR A 1 190 ? 16.179 -3.638 -14.474 1.00 77.12 190 TYR A C 1
ATOM 1512 O O . TYR A 1 190 ? 16.007 -3.615 -15.693 1.00 77.12 190 TYR A O 1
ATOM 1520 N N . ALA A 1 191 ? 16.586 -4.731 -13.820 1.00 73.19 191 ALA A N 1
ATOM 1521 C CA . ALA A 1 191 ? 16.944 -5.988 -14.481 1.00 73.19 191 ALA A CA 1
ATOM 1522 C C . ALA A 1 191 ? 17.908 -5.784 -15.675 1.00 73.19 191 ALA A C 1
ATOM 1524 O O . ALA A 1 191 ? 17.766 -6.399 -16.732 1.00 73.19 191 ALA A O 1
ATOM 1525 N N . GLY A 1 192 ? 18.870 -4.864 -15.522 1.00 76.38 192 GLY A N 1
ATOM 1526 C CA . GLY A 1 192 ? 19.854 -4.514 -16.553 1.00 76.38 192 GLY A CA 1
ATOM 1527 C C . GLY A 1 192 ? 19.349 -3.587 -17.669 1.00 76.38 192 GLY A C 1
ATOM 1528 O O . GLY A 1 192 ? 20.135 -3.221 -18.541 1.00 76.38 192 GLY A O 1
ATOM 1529 N N . ALA A 1 193 ? 18.080 -3.170 -17.654 1.00 80.62 193 ALA A N 1
ATOM 1530 C CA . ALA A 1 193 ? 17.525 -2.198 -18.592 1.00 80.62 193 ALA A CA 1
ATOM 1531 C C . ALA A 1 193 ? 17.446 -0.805 -17.951 1.00 80.62 193 ALA A C 1
ATOM 1533 O O . ALA A 1 193 ? 16.887 -0.636 -16.871 1.00 80.62 193 ALA A O 1
ATOM 1534 N N . LYS A 1 194 ? 17.970 0.220 -18.630 1.00 86.25 194 LYS A N 1
ATOM 1535 C CA . LYS A 1 194 ? 17.811 1.613 -18.192 1.00 86.25 194 LYS A CA 1
ATOM 1536 C C . LYS A 1 194 ? 16.336 2.019 -18.246 1.00 86.25 194 LYS A C 1
ATOM 1538 O O . LYS A 1 194 ? 15.683 1.773 -19.262 1.00 86.25 194 LYS A O 1
ATOM 1543 N N . LYS A 1 195 ? 15.839 2.715 -17.220 1.00 88.94 195 LYS A N 1
ATOM 1544 C CA . LYS A 1 195 ? 14.507 3.337 -17.224 1.00 88.94 195 LYS A CA 1
ATOM 1545 C C . LYS A 1 195 ? 14.364 4.282 -18.437 1.00 88.94 195 LYS A C 1
ATOM 1547 O O . LYS A 1 195 ? 15.124 5.248 -18.548 1.00 88.94 195 LYS A O 1
ATOM 1552 N N . PRO A 1 196 ? 13.413 4.036 -19.360 1.00 91.50 196 PRO A N 1
ATOM 1553 C CA . PRO A 1 196 ? 13.339 4.787 -20.614 1.00 91.50 196 PRO A CA 1
ATOM 1554 C C . PRO A 1 196 ? 12.533 6.092 -20.551 1.00 91.50 196 PRO A C 1
ATOM 1556 O O . PRO A 1 196 ? 12.563 6.839 -21.523 1.00 91.50 196 PRO A O 1
ATOM 1559 N N . TRP A 1 197 ? 11.820 6.383 -19.458 1.00 92.62 197 TRP A N 1
ATOM 1560 C CA . TRP A 1 197 ? 11.033 7.614 -19.294 1.00 92.62 197 TRP A CA 1
ATOM 1561 C C . TRP A 1 197 ? 11.572 8.496 -18.162 1.00 92.62 197 TRP A C 1
ATOM 1563 O O . TRP A 1 197 ? 12.241 8.004 -17.255 1.00 92.62 197 TRP A O 1
ATOM 1573 N N . ILE A 1 198 ? 11.254 9.792 -18.217 1.00 92.50 198 ILE A N 1
ATOM 1574 C CA . ILE A 1 198 ? 11.609 10.789 -17.195 1.00 92.50 198 ILE A CA 1
ATOM 1575 C C . ILE A 1 198 ? 10.349 11.181 -16.423 1.00 92.50 198 ILE A C 1
ATOM 1577 O O . ILE A 1 198 ? 9.319 11.470 -17.049 1.00 92.50 198 ILE A O 1
ATOM 1581 N N . ASN A 1 199 ? 10.448 11.219 -15.093 1.00 89.38 199 ASN A N 1
ATOM 1582 C CA . ASN A 1 199 ? 9.354 11.584 -14.199 1.00 89.38 199 ASN A CA 1
ATOM 1583 C C . ASN A 1 199 ? 8.788 12.983 -14.511 1.00 89.38 199 ASN A C 1
ATOM 1585 O O . ASN A 1 199 ? 9.492 13.880 -14.974 1.00 89.38 199 ASN A O 1
ATOM 1589 N N . HIS A 1 200 ? 7.489 13.177 -14.268 1.00 90.31 200 HIS A N 1
ATOM 1590 C CA . HIS A 1 200 ? 6.744 14.432 -14.464 1.00 90.31 200 HIS A CA 1
ATOM 1591 C C . HIS A 1 200 ? 6.749 15.028 -15.885 1.00 90.31 200 HIS A C 1
ATOM 1593 O O . HIS A 1 200 ? 6.250 16.135 -16.095 1.00 90.31 200 HIS A O 1
ATOM 1599 N N . THR A 1 201 ? 7.238 14.300 -16.892 1.00 90.25 201 THR A N 1
ATOM 1600 C CA . THR A 1 201 ? 7.148 14.751 -18.286 1.00 90.25 201 THR A CA 1
ATOM 1601 C C . THR A 1 201 ? 5.807 14.353 -18.914 1.00 90.25 201 THR A C 1
ATOM 1603 O O . THR A 1 201 ? 5.292 13.266 -18.639 1.00 90.25 201 THR A O 1
ATOM 1606 N N . PRO A 1 202 ? 5.228 15.178 -19.811 1.00 93.06 202 PRO A N 1
ATOM 1607 C CA . PRO A 1 202 ? 3.984 14.829 -20.506 1.00 93.06 202 PRO A CA 1
ATOM 1608 C C . PRO A 1 202 ? 4.167 13.691 -21.526 1.00 93.06 202 PRO A C 1
ATOM 1610 O O . PRO A 1 202 ? 3.187 13.140 -22.024 1.00 93.06 202 PRO A O 1
ATOM 1613 N N . TRP A 1 203 ? 5.414 13.331 -21.844 1.00 93.62 203 TRP A N 1
ATOM 1614 C CA . TRP A 1 203 ? 5.761 12.297 -22.819 1.00 93.62 203 TRP A CA 1
ATOM 1615 C C . TRP A 1 203 ? 6.159 10.966 -22.173 1.00 93.62 203 TRP A C 1
ATOM 1617 O O . TRP A 1 203 ? 6.422 10.015 -22.904 1.00 93.62 203 TRP A O 1
ATOM 1627 N N . ALA A 1 204 ? 6.150 10.860 -20.838 1.00 92.94 204 ALA A N 1
ATOM 1628 C CA . ALA A 1 204 ? 6.648 9.692 -20.111 1.00 92.94 204 ALA A CA 1
ATOM 1629 C C . ALA A 1 204 ? 6.061 8.361 -20.610 1.00 92.94 204 ALA A C 1
ATOM 1631 O O . ALA A 1 204 ? 6.799 7.417 -20.877 1.00 92.94 204 ALA A O 1
ATOM 1632 N N . ALA A 1 205 ? 4.746 8.298 -20.837 1.00 91.38 205 ALA A N 1
ATOM 1633 C CA . ALA A 1 205 ? 4.097 7.101 -21.378 1.00 91.38 205 ALA A CA 1
ATOM 1634 C C . ALA A 1 205 ? 4.567 6.756 -22.808 1.00 91.38 205 ALA A C 1
ATOM 1636 O O . ALA A 1 205 ? 4.693 5.585 -23.169 1.00 91.38 205 ALA A O 1
ATOM 1637 N N . ASN A 1 206 ? 4.850 7.769 -23.633 1.00 94.38 206 ASN A N 1
ATOM 1638 C CA . ASN A 1 206 ? 5.364 7.571 -24.986 1.00 94.38 206 ASN A CA 1
ATOM 1639 C C . ASN A 1 206 ? 6.812 7.066 -24.970 1.00 94.38 206 ASN A C 1
ATOM 1641 O O . ASN A 1 206 ? 7.147 6.161 -25.734 1.00 94.38 206 ASN A O 1
ATOM 1645 N N . ASP A 1 207 ? 7.645 7.622 -24.094 1.00 94.44 207 ASP A N 1
ATOM 1646 C CA . ASP A 1 207 ? 9.041 7.220 -23.937 1.00 94.44 207 ASP A CA 1
ATOM 1647 C C . ASP A 1 207 ? 9.150 5.814 -23.331 1.00 94.44 207 ASP A C 1
ATOM 1649 O O . ASP A 1 207 ? 9.893 4.979 -23.855 1.00 94.44 207 ASP A O 1
ATOM 1653 N N . PHE A 1 208 ? 8.299 5.493 -22.347 1.00 92.06 208 PHE A N 1
ATOM 1654 C CA . PHE A 1 208 ? 8.113 4.129 -21.851 1.00 92.06 208 PHE A CA 1
ATOM 1655 C C . PHE A 1 208 ? 7.823 3.156 -22.998 1.00 92.06 208 PHE A C 1
ATOM 1657 O O . PHE A 1 208 ? 8.537 2.167 -23.178 1.00 92.06 208 PHE A O 1
ATOM 1664 N N . TRP A 1 209 ? 6.839 3.470 -23.845 1.00 92.69 209 TRP A N 1
ATOM 1665 C CA . TRP A 1 209 ? 6.484 2.620 -24.981 1.00 92.69 209 TRP A CA 1
ATOM 1666 C C . TRP A 1 209 ? 7.588 2.517 -26.044 1.00 92.69 209 TRP A C 1
ATOM 1668 O O . TRP A 1 209 ? 7.790 1.454 -26.641 1.00 92.69 209 TRP A O 1
ATOM 1678 N N . LYS A 1 210 ? 8.320 3.600 -26.320 1.00 94.88 210 LYS A N 1
ATOM 1679 C CA . LYS A 1 210 ? 9.450 3.587 -27.263 1.00 94.88 210 LYS A CA 1
ATOM 1680 C C . LYS A 1 210 ? 10.589 2.690 -26.775 1.00 94.88 210 LYS A C 1
ATOM 1682 O O . LYS A 1 210 ? 11.169 1.987 -27.599 1.00 94.88 210 LYS A O 1
ATOM 1687 N N . GLY A 1 211 ? 10.844 2.656 -25.466 1.00 91.81 211 GLY A N 1
ATOM 1688 C CA . GLY A 1 211 ? 11.854 1.805 -24.828 1.00 91.81 211 GLY A CA 1
ATOM 1689 C C . GLY A 1 211 ? 11.506 0.314 -24.748 1.00 91.81 211 GLY A C 1
ATOM 1690 O O . GLY A 1 211 ? 12.309 -0.471 -24.252 1.00 91.81 211 GLY A O 1
ATOM 1691 N N . ARG A 1 212 ? 10.337 -0.116 -25.245 1.00 91.81 212 ARG A N 1
ATOM 1692 C CA . ARG A 1 212 ? 9.858 -1.505 -25.100 1.00 91.81 212 ARG A CA 1
ATOM 1693 C C . ARG A 1 212 ? 10.800 -2.580 -25.606 1.00 91.81 212 ARG A C 1
ATOM 1695 O O . ARG A 1 212 ? 10.808 -3.669 -25.061 1.00 91.81 212 ARG A O 1
ATOM 1702 N N . ASN A 1 213 ? 11.622 -2.298 -26.611 1.00 91.94 213 ASN A N 1
ATOM 1703 C CA . ASN A 1 213 ? 12.575 -3.294 -27.097 1.00 91.94 213 ASN A CA 1
ATOM 1704 C C . ASN A 1 213 ? 13.639 -3.661 -26.047 1.00 91.94 213 ASN A C 1
ATOM 1706 O O . ASN A 1 213 ? 14.265 -4.712 -26.182 1.00 91.94 213 ASN A O 1
ATOM 1710 N N . ASP A 1 214 ? 13.840 -2.828 -25.026 1.00 88.19 214 ASP A N 1
ATOM 1711 C CA . ASP A 1 214 ? 14.773 -3.089 -23.934 1.00 88.19 214 ASP A CA 1
ATOM 1712 C C . ASP A 1 214 ? 14.064 -3.795 -22.777 1.00 88.19 214 ASP A C 1
ATOM 1714 O O . ASP A 1 214 ? 14.456 -4.904 -22.417 1.00 88.19 214 ASP A O 1
ATOM 1718 N N . TRP A 1 215 ? 12.969 -3.223 -22.260 1.00 86.00 215 TRP A N 1
ATOM 1719 C CA . TRP A 1 215 ? 12.277 -3.789 -21.096 1.00 86.00 215 TRP A CA 1
ATOM 1720 C C . TRP A 1 215 ? 11.370 -4.984 -21.412 1.00 86.00 215 TRP A C 1
ATOM 1722 O O . TRP A 1 215 ? 11.188 -5.834 -20.555 1.00 86.00 215 TRP A O 1
ATOM 1732 N N . LEU A 1 216 ? 10.820 -5.137 -22.622 1.00 87.62 216 LEU A N 1
ATOM 1733 C CA . LEU A 1 216 ? 9.893 -6.248 -22.911 1.00 87.62 216 LEU A CA 1
ATOM 1734 C C . LEU A 1 216 ? 10.567 -7.620 -22.771 1.00 87.62 216 LEU A C 1
ATOM 1736 O O . LEU A 1 216 ? 9.914 -8.607 -22.465 1.00 87.62 216 LEU A O 1
ATOM 1740 N N . LYS A 1 217 ? 11.888 -7.685 -22.963 1.00 87.75 217 LYS A N 1
ATOM 1741 C CA . LYS A 1 217 ? 12.679 -8.917 -22.815 1.00 87.75 217 LYS A CA 1
ATOM 1742 C C . LYS A 1 217 ? 12.777 -9.390 -21.361 1.00 87.75 217 LYS A C 1
ATOM 1744 O O . LYS A 1 217 ? 13.098 -10.554 -21.129 1.00 87.75 217 LYS A O 1
ATOM 1749 N N . THR A 1 218 ? 12.554 -8.496 -20.396 1.00 82.75 218 THR A N 1
ATOM 1750 C CA . THR A 1 218 ? 12.580 -8.845 -18.970 1.00 82.75 218 THR A CA 1
ATOM 1751 C C . THR A 1 218 ? 11.281 -9.520 -18.529 1.00 82.75 218 THR A C 1
ATOM 1753 O O . THR A 1 218 ? 11.276 -10.198 -17.508 1.00 82.75 218 THR A O 1
ATOM 1756 N N . TRP A 1 219 ? 10.209 -9.413 -19.325 1.00 85.06 219 TRP A N 1
ATOM 1757 C CA . TRP A 1 219 ? 8.912 -10.027 -19.056 1.00 85.06 219 TRP A CA 1
ATOM 1758 C C . TRP A 1 219 ? 8.906 -11.491 -19.501 1.00 85.06 219 TRP A C 1
ATOM 1760 O O . TRP A 1 219 ? 8.668 -11.806 -20.668 1.00 85.06 219 TRP A O 1
ATOM 1770 N N . GLN A 1 220 ? 9.189 -12.397 -18.569 1.00 85.62 220 GLN A N 1
ATOM 1771 C CA . GLN A 1 220 ? 9.422 -13.818 -18.846 1.00 85.62 220 GLN A CA 1
ATOM 1772 C C . GLN A 1 220 ? 8.259 -14.698 -18.367 1.00 85.62 220 GLN A C 1
ATOM 1774 O O . GLN A 1 220 ? 8.449 -15.629 -17.585 1.00 85.62 220 GLN A O 1
ATOM 1779 N N . GLY A 1 221 ? 7.047 -14.410 -18.853 1.00 84.75 221 GLY A N 1
ATOM 1780 C CA . GLY A 1 221 ? 5.849 -15.190 -18.526 1.00 84.75 221 GLY A CA 1
ATOM 1781 C C . GLY A 1 221 ? 5.543 -15.166 -17.028 1.00 84.75 221 GLY A C 1
ATOM 1782 O O . GLY A 1 221 ? 5.445 -14.089 -16.445 1.00 84.75 221 GLY A O 1
ATOM 1783 N N . GLU A 1 222 ? 5.426 -16.344 -16.411 1.00 84.31 222 GLU A N 1
ATOM 1784 C CA . GLU A 1 222 ? 5.106 -16.498 -14.982 1.00 84.31 222 GLU A CA 1
ATOM 1785 C C . GLU A 1 222 ? 6.114 -15.805 -14.057 1.00 84.31 222 GLU A C 1
ATOM 1787 O O . GLU A 1 222 ? 5.716 -15.270 -13.033 1.00 84.31 222 GLU A O 1
ATOM 1792 N N . LYS A 1 223 ? 7.384 -15.663 -14.468 1.00 79.81 223 LYS A N 1
ATOM 1793 C CA . LYS A 1 223 ? 8.408 -14.914 -13.706 1.00 79.81 223 LYS A CA 1
ATOM 1794 C C . LYS A 1 223 ? 8.142 -13.407 -13.594 1.00 79.81 223 LYS A C 1
ATOM 1796 O O . LYS A 1 223 ? 8.940 -12.666 -13.019 1.00 79.81 223 LYS A O 1
ATOM 1801 N N . SER A 1 224 ? 7.112 -12.915 -14.270 1.00 80.12 224 SER A N 1
ATOM 1802 C CA . SER A 1 224 ? 6.705 -11.508 -14.282 1.00 80.12 224 SER A CA 1
ATOM 1803 C C . SER A 1 224 ? 5.201 -11.351 -14.056 1.00 80.12 224 SER A C 1
ATOM 1805 O O . SER A 1 224 ? 4.675 -10.253 -14.226 1.00 80.12 224 SER A O 1
ATOM 1807 N N . ALA A 1 225 ? 4.508 -12.442 -13.722 1.00 84.50 225 ALA A N 1
ATOM 1808 C CA . ALA A 1 225 ? 3.090 -12.443 -13.411 1.00 84.50 225 ALA A CA 1
ATOM 1809 C C . ALA A 1 225 ? 2.888 -12.373 -11.894 1.00 84.50 225 ALA A C 1
ATOM 1811 O O . ALA A 1 225 ? 3.697 -12.891 -11.132 1.00 84.50 225 ALA A O 1
ATOM 1812 N N . MET A 1 226 ? 1.773 -11.783 -11.467 1.00 86.00 226 MET A N 1
ATOM 1813 C CA . MET A 1 226 ? 1.262 -12.006 -10.116 1.00 86.00 226 MET A CA 1
ATOM 1814 C C . MET A 1 226 ? 0.581 -13.371 -10.098 1.00 86.00 226 MET A C 1
ATOM 1816 O O . MET A 1 226 ? -0.409 -13.582 -10.805 1.00 86.00 226 MET A O 1
ATOM 1820 N N . LEU A 1 227 ? 1.140 -14.290 -9.319 1.00 88.38 227 LEU A N 1
ATOM 1821 C CA . LEU A 1 227 ? 0.578 -15.612 -9.086 1.00 88.38 227 LEU A CA 1
ATOM 1822 C C . LEU A 1 227 ? -0.158 -15.588 -7.748 1.00 88.38 227 LEU A C 1
ATOM 1824 O O . LEU A 1 227 ? 0.376 -15.107 -6.755 1.00 88.38 227 LEU A O 1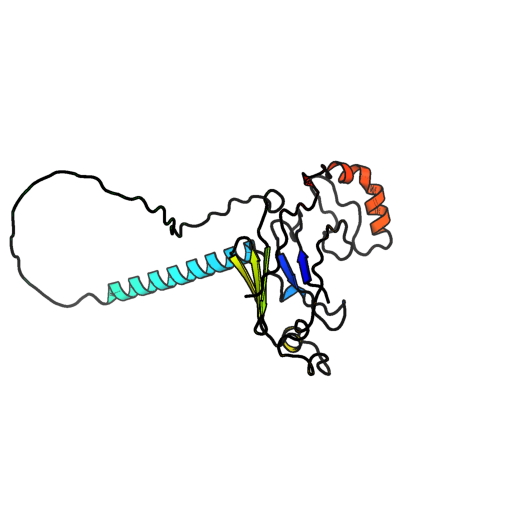
ATOM 1828 N N . VAL A 1 228 ? -1.392 -16.085 -7.738 1.00 91.62 228 VAL A N 1
ATOM 1829 C CA . VAL A 1 228 ? -2.229 -16.160 -6.538 1.00 91.62 228 VAL A CA 1
ATOM 1830 C C . VAL A 1 228 ? -2.657 -17.606 -6.378 1.00 91.62 228 VAL A C 1
ATOM 1832 O O . VAL A 1 228 ? -3.337 -18.136 -7.257 1.00 91.62 228 VAL A O 1
ATOM 1835 N N . ASP A 1 229 ? -2.236 -18.229 -5.282 1.00 95.06 229 ASP A N 1
ATOM 1836 C CA . ASP A 1 229 ? -2.644 -19.593 -4.945 1.00 95.06 229 ASP A CA 1
ATOM 1837 C C . ASP A 1 229 ? -4.071 -19.597 -4.378 1.00 95.06 229 ASP A C 1
ATOM 1839 O O . ASP A 1 229 ? -4.976 -20.237 -4.916 1.00 95.06 229 ASP A O 1
ATOM 1843 N N . TYR A 1 230 ? -4.321 -18.768 -3.361 1.00 95.62 230 TYR A N 1
ATOM 1844 C CA . TYR A 1 230 ? -5.646 -18.614 -2.774 1.00 95.62 230 TYR A CA 1
ATOM 1845 C C . TYR A 1 230 ? -5.919 -17.186 -2.295 1.00 95.62 230 TYR A C 1
ATOM 1847 O O . TYR A 1 230 ? -5.017 -16.376 -2.089 1.00 95.62 230 TYR A O 1
ATOM 1855 N N . VAL A 1 231 ? -7.208 -16.894 -2.126 1.00 94.12 231 VAL A N 1
ATOM 1856 C CA . VAL A 1 231 ? -7.719 -15.732 -1.399 1.00 94.12 231 VAL A CA 1
ATOM 1857 C C . VAL A 1 231 ? -8.793 -16.249 -0.464 1.00 94.12 231 VAL A C 1
ATOM 1859 O O . VAL A 1 231 ? -9.698 -16.968 -0.894 1.00 94.12 231 VAL A O 1
ATOM 1862 N N . GLU A 1 232 ? -8.708 -15.870 0.802 1.00 94.50 232 GLU A N 1
ATOM 1863 C CA . GLU A 1 232 ? -9.646 -16.313 1.818 1.00 94.50 232 GLU A CA 1
ATOM 1864 C C . GLU A 1 232 ? -10.155 -15.133 2.645 1.00 94.50 232 GLU A C 1
ATOM 1866 O O . GLU A 1 232 ? -9.398 -14.240 3.013 1.00 94.50 232 GLU A O 1
ATOM 1871 N N . PHE A 1 233 ? -11.453 -15.157 2.950 1.00 91.56 233 PHE A N 1
ATOM 1872 C CA . PHE A 1 233 ? -12.090 -14.238 3.885 1.00 91.56 233 PHE A CA 1
ATOM 1873 C C . PHE A 1 233 ? -12.615 -15.052 5.063 1.00 91.56 233 PHE A C 1
ATOM 1875 O O . PHE A 1 233 ? -13.429 -15.959 4.877 1.00 91.56 233 PHE A O 1
ATOM 1882 N N . ARG A 1 234 ? -12.152 -14.723 6.269 1.00 91.12 234 ARG A N 1
ATOM 1883 C CA . ARG A 1 234 ? -12.596 -15.346 7.517 1.00 91.12 234 ARG A CA 1
ATOM 1884 C C . ARG A 1 234 ? -13.219 -14.287 8.414 1.00 91.12 234 ARG A C 1
ATOM 1886 O O . ARG A 1 234 ? -12.698 -13.182 8.517 1.00 91.12 234 ARG A O 1
ATOM 1893 N N . ASN A 1 235 ? -14.313 -14.656 9.071 1.00 86.12 235 ASN A N 1
ATOM 1894 C CA . ASN A 1 235 ? -14.790 -13.927 10.237 1.00 86.12 235 ASN A CA 1
ATOM 1895 C C . ASN A 1 235 ? -14.139 -14.569 11.462 1.00 86.12 235 ASN A C 1
ATOM 1897 O O . ASN A 1 235 ? -14.127 -15.800 11.554 1.00 86.12 235 ASN A O 1
ATOM 1901 N N . LEU A 1 236 ? -13.590 -13.740 12.343 1.00 64.69 236 LEU A N 1
ATOM 1902 C CA . LEU A 1 236 ? -13.052 -14.162 13.635 1.00 64.69 236 LEU A CA 1
ATOM 1903 C C . LEU A 1 236 ? -14.183 -14.435 14.637 1.00 64.69 236 LEU A C 1
ATOM 1905 O O . LEU A 1 236 ? -15.242 -13.768 14.533 1.00 64.69 236 LEU A O 1
#

Secondary structure (DSSP, 8-state):
--EEEEE---SSSSSSS-EEEEE--SSSGGG--GGGSEEEHHHHHHHHHHHHHHHHHHHHHHHHHHTTT------------------------------------------TTSS---EEEEE-SS-EEEEETTEEEEEE-S-HHHHTT--SS-TTTTS-TTTTSSS-------------SSSS-TT-EETTEEP-S-TT-TTHHHHHHHTHHHHGGG--GGGGS---S-------

InterPro domains:
  IPR013320 Concanavalin A-like lectin/glucanase domain superfamily [SSF49899] (101-232)
  IPR050546 Glycosyl Hydrolase Family 16 [PTHR10963] (14-232)

Foldseek 3Di:
DDWDFDQAPDPDPFRPLFGWGFDWDDPDPVLTDRVQRIFGPVVVVVVVVVVVVVVVVVVVVVVVVVVVPPPDDDDDDDDDDDDDDDDDDDDDPPPPVPPPPPDPPPPPPDGPLPDDWDWDWDDDLFWIWIDINNHTGDIDGFDVCVVSVDDDDDPCPPPRRNPPSRDDDDDDDDDDDDDQQCSHPAQDAGPNHTQQAHHPDPCRVVSNVVSCVRCVVVCDDPSNDDDDPDDDDDDD

Organism: NCBI:txid1093978

Sequence (236 aa):
MSTAADITRNLGPIGVEDVSSTLHWGPESSQDRYDLTRASRYVALENEEEAAAAAAAEEEEEEEEEEEEDDDDDDGDDDDGDDDDDDDDDDDDDDDDDDRGEKNKIWKSSNWADEFHTWRLEWTPEYLATFIDDEEILRVGPDFWQKGGFGGDNIWADGDKMAPFDQEFYLILNVGVGGNNGYFPDGDHYAGAKKPWINHTPWAANDFWKGRNDWLKTWQGEKSAMLVDYVEFRNL

pLDDT: mean 72.44, std 19.19, range [31.44, 95.62]